Protein AF-A0AAX2M8F7-F1 (afdb_monomer_lite)

Secondary structure (DSSP, 8-state):
-PPP------------S---SSS-EEEEEEE----TT-----SS-SEEEEEEEPPPPTTTSPPEEPPPPGGG-EE-SSSEEEEEEEEET--TT-EEEEEETT--EEEEEEEEEEEPTTT--EEEEEEEEEEEPP-STT--EEEEEEETTEEEEEEEEE--TT--SGGGTTTS-EEEEE---SSEEEEEEE-SS-EE--GGGS-BHHHHHTSHHHHHHS-SSEEEE-TT-EEES-GGGTT---TTTSPPB-----SS---BSBPTTPEEPSEEEEEEEEEEPPP-

Radius of gyration: 26.13 Å; chains: 1; bounding box: 53×46×82 Å

Sequence (284 aa):
MSKGTSIIVRVPVRLTGNLATTSDSEFSYGIREIHPIDRQCGNSPDYLAKVKYKTLSDQDATPIIVPLDWAEQAVESDSRFIASVKILGALKDDVVKWKGRDGTDVQMTAGSAIQDPVDNSNIGYVYTAAIPMPTHLDYRASVELLRNNQMKVQKQVVSDMNDTKPEALGNKPMLVVHDCSERRCTLTWRATVPYRVTPDLGVGLAALRENPKFAAVLPKNIFSLDYRSAWQNHQDFAGLSDKKLLPAINRVLYQGSNDSFMTRNTAMPHTGDFSLMFEPSARQ

Structure (mmCIF, N/CA/C/O backbone):
data_AF-A0AAX2M8F7-F1
#
_entry.id   AF-A0AAX2M8F7-F1
#
loop_
_atom_site.group_PDB
_atom_site.id
_atom_site.type_symbol
_atom_site.label_atom_id
_atom_site.label_alt_id
_atom_site.label_comp_id
_atom_site.label_asym_id
_atom_site.label_entity_id
_atom_site.label_seq_id
_atom_site.pdbx_PDB_ins_code
_atom_site.Cartn_x
_atom_site.Cartn_y
_atom_site.Cartn_z
_atom_site.occupancy
_atom_site.B_iso_or_equiv
_atom_site.auth_seq_id
_atom_site.auth_comp_id
_atom_site.auth_asym_id
_atom_site.auth_atom_id
_atom_site.pdbx_PDB_model_num
ATOM 1 N N . MET A 1 1 ? 18.139 28.180 47.042 1.00 39.19 1 MET A N 1
ATOM 2 C CA . MET A 1 1 ? 17.725 26.780 46.811 1.00 39.19 1 MET A CA 1
ATOM 3 C C . MET A 1 1 ? 17.228 26.676 45.379 1.00 39.19 1 MET A C 1
ATOM 5 O O . MET A 1 1 ? 16.296 27.384 45.017 1.00 39.19 1 MET A O 1
ATOM 9 N N . SER A 1 2 ? 17.950 25.936 44.540 1.00 37.00 2 SER A N 1
ATOM 10 C CA . SER A 1 2 ? 17.699 25.791 43.103 1.00 37.00 2 SER A CA 1
ATOM 11 C C . SER A 1 2 ? 16.407 25.012 42.844 1.00 37.00 2 SER A C 1
ATOM 13 O O . SER A 1 2 ? 16.112 24.037 43.531 1.00 37.00 2 SER A O 1
ATOM 15 N N . LYS A 1 3 ? 15.630 25.466 41.853 1.00 43.91 3 LYS A N 1
ATOM 16 C CA . LYS A 1 3 ? 14.425 24.789 41.357 1.00 43.91 3 LYS A CA 1
ATOM 17 C C . LYS A 1 3 ? 14.787 23.356 40.958 1.00 43.91 3 LYS A C 1
ATOM 19 O O . LYS A 1 3 ? 15.680 23.168 40.136 1.00 43.91 3 LYS A O 1
ATOM 24 N N . GLY A 1 4 ? 14.115 22.381 41.570 1.00 42.84 4 GLY A N 1
ATOM 25 C CA . GLY A 1 4 ? 14.338 20.960 41.325 1.00 42.84 4 GLY A CA 1
ATOM 26 C C . GLY A 1 4 ? 14.192 20.623 39.844 1.00 42.84 4 GLY A C 1
ATOM 27 O O . GLY A 1 4 ? 13.189 20.961 39.213 1.00 42.84 4 GLY A O 1
ATOM 28 N N . THR A 1 5 ? 15.217 19.985 39.293 1.00 41.41 5 THR A N 1
ATOM 29 C CA . THR A 1 5 ? 15.246 19.490 37.920 1.00 41.41 5 THR A CA 1
ATOM 30 C C . THR A 1 5 ? 14.129 18.463 37.750 1.00 41.41 5 THR A C 1
ATOM 32 O O . THR A 1 5 ? 14.143 17.410 38.382 1.00 41.41 5 THR A O 1
ATOM 35 N N . SER A 1 6 ? 13.127 18.776 36.933 1.00 39.34 6 SER A N 1
ATOM 36 C CA . SER A 1 6 ? 12.022 17.863 36.640 1.00 39.34 6 SER A CA 1
ATOM 37 C C . SER A 1 6 ? 12.519 16.790 35.670 1.00 39.34 6 SER A C 1
ATOM 39 O O . SER A 1 6 ? 12.859 17.105 34.531 1.00 39.34 6 SER A O 1
ATOM 41 N N . ILE A 1 7 ? 12.575 15.531 36.101 1.00 39.91 7 ILE A N 1
ATOM 42 C CA . ILE A 1 7 ? 12.868 14.399 35.214 1.00 39.91 7 ILE A CA 1
ATOM 43 C C . ILE A 1 7 ? 11.531 13.838 34.729 1.00 39.91 7 ILE A C 1
ATOM 45 O O . ILE A 1 7 ? 10.720 13.370 35.524 1.00 39.91 7 ILE A O 1
ATOM 49 N N . ILE A 1 8 ? 11.287 13.902 33.420 1.00 36.22 8 ILE A N 1
ATOM 50 C CA . ILE A 1 8 ? 10.097 13.316 32.795 1.00 36.22 8 ILE A CA 1
ATOM 51 C C . ILE A 1 8 ? 10.440 11.882 32.387 1.00 36.22 8 ILE A C 1
ATOM 53 O O . ILE A 1 8 ? 11.153 11.668 31.409 1.00 36.22 8 ILE A O 1
ATOM 57 N N . VAL A 1 9 ? 9.918 10.901 33.124 1.00 34.81 9 VAL A N 1
ATOM 58 C CA . VAL A 1 9 ? 10.014 9.476 32.772 1.00 34.81 9 VAL A CA 1
ATOM 59 C C . VAL A 1 9 ? 8.723 9.062 32.069 1.00 34.81 9 VAL A C 1
ATOM 61 O O . VAL A 1 9 ? 7.635 9.204 32.622 1.00 34.81 9 VAL A O 1
ATOM 64 N N . ARG A 1 10 ? 8.829 8.556 30.836 1.00 33.94 10 ARG A N 1
ATOM 65 C CA . ARG A 1 10 ? 7.697 7.983 30.092 1.00 33.94 10 ARG A CA 1
ATOM 66 C C . ARG A 1 10 ? 7.723 6.467 30.264 1.00 33.94 10 ARG A C 1
ATOM 68 O O . ARG A 1 10 ? 8.594 5.813 29.699 1.00 33.94 10 ARG A O 1
ATOM 75 N N . VAL A 1 11 ? 6.790 5.924 31.042 1.00 35.31 11 VAL A N 1
ATOM 76 C CA . VAL A 1 11 ? 6.643 4.474 31.232 1.00 35.31 11 VAL A CA 1
ATOM 77 C C . VAL A 1 11 ? 5.476 3.980 30.372 1.00 35.31 11 VAL A C 1
ATOM 79 O O . VAL A 1 11 ? 4.365 4.487 30.534 1.00 35.31 11 VAL A O 1
ATOM 82 N N . PRO A 1 12 ? 5.682 3.017 29.457 1.00 33.97 12 PRO A N 1
ATOM 83 C CA . PRO A 1 12 ? 4.576 2.355 28.780 1.00 33.97 12 PRO A CA 1
ATOM 84 C C . PRO A 1 12 ? 3.837 1.468 29.789 1.00 33.97 12 PRO A C 1
ATOM 86 O O . PRO A 1 12 ? 4.414 0.534 30.343 1.00 33.97 12 PRO A O 1
ATOM 89 N N . VAL A 1 13 ? 2.564 1.768 30.046 1.00 38.16 13 VAL A N 1
ATOM 90 C CA . VAL A 1 13 ? 1.712 0.974 30.940 1.00 38.16 13 VAL A CA 1
ATOM 91 C C . VAL A 1 13 ? 0.719 0.190 30.092 1.00 38.16 13 VAL A C 1
ATOM 93 O O . VAL A 1 13 ? -0.024 0.771 29.304 1.00 38.16 13 VAL A O 1
ATOM 96 N N . ARG A 1 14 ? 0.704 -1.135 30.260 1.00 40.47 14 ARG A N 1
ATOM 97 C CA . ARG A 1 14 ? -0.327 -2.012 29.700 1.00 40.47 14 ARG A CA 1
ATOM 98 C C . ARG A 1 14 ? -1.429 -2.176 30.742 1.00 40.47 14 ARG A C 1
ATOM 100 O O . ARG A 1 14 ? -1.175 -2.717 31.816 1.00 40.47 14 ARG A O 1
ATOM 107 N N . LEU A 1 15 ? -2.634 -1.709 30.437 1.00 48.03 15 LEU A N 1
ATOM 108 C CA . LEU A 1 15 ? -3.808 -1.968 31.268 1.00 48.03 15 LEU A CA 1
ATOM 109 C C . LEU A 1 15 ? -4.253 -3.412 30.993 1.00 48.03 15 LEU A C 1
ATOM 111 O O . LEU A 1 15 ? -4.457 -3.780 29.842 1.00 48.03 15 LEU A O 1
ATOM 115 N N . THR A 1 16 ? -4.312 -4.249 32.028 1.00 38.41 16 THR A N 1
ATOM 116 C CA . THR A 1 16 ? -4.798 -5.637 31.937 1.00 38.41 16 THR A CA 1
ATOM 117 C C . THR A 1 16 ? -5.990 -5.794 32.877 1.00 38.41 16 THR A C 1
ATOM 119 O O . THR A 1 16 ? -5.930 -5.339 34.019 1.00 38.41 16 THR A O 1
ATOM 122 N N . GLY A 1 17 ? -7.077 -6.392 32.384 1.00 44.47 17 GLY A N 1
ATOM 123 C CA . GLY A 1 17 ? -8.338 -6.581 33.109 1.00 44.47 17 GLY A CA 1
ATOM 124 C C . GLY A 1 17 ? -9.544 -6.031 32.345 1.00 44.47 17 GLY A C 1
ATOM 125 O O . GLY A 1 17 ? -9.376 -5.258 31.405 1.00 44.47 17 GLY A O 1
ATOM 126 N N . ASN A 1 18 ? -10.755 -6.413 32.772 1.00 41.25 18 ASN A N 1
ATOM 127 C CA . ASN A 1 18 ? -12.002 -5.822 32.285 1.00 41.25 18 ASN A CA 1
ATOM 128 C C . ASN A 1 18 ? -11.953 -4.314 32.555 1.00 41.25 18 ASN A C 1
ATOM 130 O O . ASN A 1 18 ? -12.228 -3.873 33.673 1.00 41.25 18 ASN A O 1
ATOM 134 N N . LEU A 1 19 ? -11.576 -3.530 31.544 1.00 47.59 19 LEU A N 1
ATOM 135 C CA . LEU A 1 19 ? -11.740 -2.085 31.531 1.00 47.59 19 LEU A CA 1
ATOM 136 C C . LEU A 1 19 ? -13.241 -1.836 31.535 1.00 47.59 19 LEU A C 1
ATOM 138 O O . LEU A 1 19 ? -13.877 -1.747 30.489 1.00 47.59 19 LEU A O 1
ATOM 142 N N . ALA A 1 20 ? -13.823 -1.818 32.732 1.00 41.72 20 ALA A N 1
ATOM 143 C CA . ALA A 1 20 ? -15.210 -1.463 32.898 1.00 41.72 20 ALA A CA 1
ATOM 144 C C . ALA A 1 20 ? -15.390 -0.096 32.232 1.00 41.72 20 ALA A C 1
ATOM 146 O O . ALA A 1 20 ? -14.718 0.881 32.566 1.00 41.72 20 ALA A O 1
ATOM 147 N N . THR A 1 21 ? -16.301 -0.038 31.268 1.00 42.19 21 THR A N 1
ATOM 148 C CA . THR A 1 21 ? -16.723 1.158 30.525 1.00 42.19 21 THR A CA 1
ATOM 149 C C . THR A 1 21 ? -17.419 2.195 31.419 1.00 42.19 21 THR A C 1
ATOM 151 O O . THR A 1 21 ? -18.059 3.131 30.947 1.00 42.19 21 THR A O 1
ATOM 154 N N . THR A 1 22 ? -17.288 2.047 32.735 1.00 40.97 22 THR A N 1
ATOM 155 C CA . THR A 1 22 ? -17.812 2.926 33.763 1.00 40.97 22 THR A CA 1
ATOM 156 C C . THR A 1 22 ? -16.691 3.833 34.258 1.00 40.97 22 THR A C 1
ATOM 158 O O . THR A 1 22 ? -15.658 3.370 34.737 1.00 40.97 22 THR A O 1
ATOM 161 N N . SER A 1 23 ? -16.921 5.134 34.115 1.00 45.12 23 SER A N 1
ATOM 162 C CA . SER A 1 23 ? -16.092 6.254 34.566 1.00 45.12 23 SER A CA 1
ATOM 163 C C . SER A 1 23 ? -15.306 6.019 35.868 1.00 45.12 23 SER A C 1
ATOM 165 O O . SER A 1 23 ? -15.858 5.501 36.834 1.00 45.12 23 SER A O 1
ATOM 167 N N . ASP A 1 24 ? -14.068 6.534 35.896 1.00 52.19 24 ASP A N 1
ATOM 168 C CA . ASP A 1 24 ? -13.118 6.572 37.024 1.00 52.19 24 ASP A CA 1
ATOM 169 C C . ASP A 1 24 ? -12.431 5.237 37.365 1.00 52.19 24 ASP A C 1
ATOM 171 O O . ASP A 1 24 ? -12.483 4.741 38.491 1.00 52.19 24 ASP A O 1
ATOM 175 N N . SER A 1 25 ? -11.705 4.686 36.391 1.00 58.78 25 SER A N 1
ATOM 176 C CA . SER A 1 25 ? -10.805 3.554 36.626 1.00 58.78 25 SER A CA 1
ATOM 177 C C . SER A 1 25 ? -9.485 4.014 37.260 1.00 58.78 25 SER A C 1
ATOM 179 O O . SER A 1 25 ? -9.008 5.124 37.015 1.00 58.78 25 SER A O 1
ATOM 181 N N . GLU A 1 26 ? -8.875 3.166 38.088 1.00 56.75 26 GLU A N 1
ATOM 182 C CA . GLU A 1 26 ? -7.631 3.464 38.809 1.00 56.75 26 GLU A CA 1
ATOM 183 C C . GLU A 1 26 ? -6.580 2.397 38.476 1.00 56.75 26 GLU A C 1
ATOM 185 O O . GLU A 1 26 ? -6.848 1.205 38.614 1.00 56.75 26 GLU A O 1
ATOM 190 N N . PHE A 1 27 ? -5.384 2.800 38.031 1.00 62.72 27 PHE A N 1
ATOM 191 C CA . PHE A 1 27 ? -4.231 1.894 37.975 1.00 62.72 27 PHE A CA 1
ATOM 192 C C . PHE A 1 27 ? -3.178 2.345 38.982 1.00 62.72 27 PHE A C 1
ATOM 194 O O . PHE A 1 27 ? -2.973 3.542 39.195 1.00 62.72 27 PHE A O 1
ATOM 201 N N . SER A 1 28 ? -2.526 1.377 39.624 1.00 54.28 28 SER A N 1
ATOM 202 C CA . SER A 1 28 ? -1.444 1.636 40.573 1.00 54.28 28 SER A CA 1
ATOM 203 C C . SER A 1 28 ? -0.111 1.243 39.949 1.00 54.28 28 SER A C 1
ATOM 205 O O . SER A 1 28 ? 0.007 0.143 39.410 1.00 54.28 28 SER A O 1
ATOM 207 N N . TYR A 1 29 ? 0.894 2.111 40.035 1.00 59.84 29 TYR A N 1
ATOM 208 C CA . TYR A 1 29 ? 2.275 1.766 39.703 1.00 59.84 29 TYR A CA 1
ATOM 209 C C . TYR A 1 29 ? 3.187 1.991 40.908 1.00 59.84 29 TYR A C 1
ATOM 211 O O . TYR A 1 29 ? 3.004 2.924 41.691 1.00 59.84 29 TYR A O 1
ATOM 219 N N . GLY A 1 30 ? 4.153 1.090 41.071 1.00 52.25 30 GLY A N 1
ATOM 220 C CA . GLY A 1 30 ? 5.144 1.160 42.135 1.00 52.25 30 GLY A CA 1
ATOM 221 C C . GLY A 1 30 ? 6.337 2.021 41.727 1.00 52.25 30 GLY A C 1
ATOM 222 O O . GLY A 1 30 ? 6.926 1.777 40.676 1.00 52.25 30 GLY A O 1
ATOM 223 N N . ILE A 1 31 ? 6.714 2.993 42.553 1.00 60.91 31 ILE A N 1
ATOM 224 C CA . ILE A 1 31 ? 7.979 3.728 42.440 1.00 60.91 31 ILE A CA 1
ATOM 225 C C . ILE A 1 31 ? 8.935 3.143 43.477 1.00 60.91 31 ILE A C 1
ATOM 227 O O . ILE A 1 31 ? 8.561 2.963 44.636 1.00 60.91 31 ILE A O 1
ATOM 231 N N . ARG A 1 32 ? 10.157 2.835 43.038 1.00 62.25 32 ARG A N 1
ATOM 232 C CA . ARG A 1 32 ? 11.263 2.462 43.919 1.00 62.25 32 ARG A CA 1
ATOM 233 C C . ARG A 1 32 ? 12.295 3.571 43.935 1.00 62.25 32 ARG A C 1
ATOM 235 O O . ARG A 1 32 ? 12.738 4.000 42.866 1.00 62.25 32 ARG A O 1
ATOM 242 N N . GLU A 1 33 ? 12.698 3.994 45.120 1.00 57.47 33 GLU A N 1
ATOM 243 C CA . GLU A 1 33 ? 13.887 4.817 45.279 1.00 57.47 33 GLU A CA 1
ATOM 244 C C . GLU A 1 33 ? 15.105 3.899 45.230 1.00 57.47 33 GLU A C 1
ATOM 246 O O . GLU A 1 33 ? 15.446 3.212 46.185 1.00 57.47 33 GLU A O 1
ATOM 251 N N . ILE A 1 34 ? 15.757 3.838 44.068 1.00 56.19 34 ILE A N 1
ATOM 252 C CA . ILE A 1 34 ? 17.005 3.088 43.931 1.00 56.19 34 ILE A CA 1
ATOM 253 C C . ILE A 1 34 ? 18.146 4.020 44.331 1.00 56.19 34 ILE A C 1
ATOM 255 O O . ILE A 1 34 ? 18.577 4.860 43.535 1.00 56.19 34 ILE A O 1
ATOM 259 N N . HIS A 1 35 ? 18.657 3.871 45.553 1.00 52.31 35 HIS A N 1
ATOM 260 C CA . HIS A 1 35 ? 19.915 4.503 45.931 1.00 52.31 35 HIS A CA 1
ATOM 261 C C . HIS A 1 35 ? 21.092 3.717 45.316 1.00 52.31 35 HIS A C 1
ATOM 263 O O . HIS A 1 35 ? 21.079 2.486 45.343 1.00 52.31 35 HIS A O 1
ATOM 269 N N . PRO A 1 36 ? 22.158 4.371 44.802 1.00 46.81 36 PRO A N 1
ATOM 270 C CA . PRO A 1 36 ? 23.269 3.689 44.114 1.00 46.81 36 PRO A CA 1
ATOM 271 C C . PRO A 1 36 ? 24.046 2.655 44.950 1.00 46.81 36 PRO A C 1
ATOM 273 O O . PRO A 1 36 ? 24.947 2.000 44.430 1.00 46.81 36 PRO A O 1
ATOM 276 N N . ILE A 1 37 ? 23.751 2.544 46.248 1.00 48.12 37 ILE A N 1
ATOM 277 C CA . ILE A 1 37 ? 24.477 1.725 47.225 1.00 48.12 37 ILE A CA 1
ATOM 278 C C . ILE A 1 37 ? 23.606 0.553 47.731 1.00 48.12 37 ILE A C 1
ATOM 280 O O . ILE A 1 37 ? 24.128 -0.370 48.358 1.00 48.12 37 ILE A O 1
ATOM 284 N N . ASP A 1 38 ? 22.308 0.514 47.406 1.00 53.59 38 ASP A N 1
ATOM 285 C CA . ASP A 1 38 ? 21.416 -0.549 47.875 1.00 53.59 38 ASP A CA 1
ATOM 286 C C . ASP A 1 38 ? 21.637 -1.862 47.113 1.00 53.59 38 ASP A C 1
ATOM 288 O O . ASP A 1 38 ? 21.220 -2.053 45.972 1.00 53.59 38 ASP A O 1
ATOM 292 N N . ARG A 1 39 ? 22.309 -2.807 47.783 1.00 50.50 39 ARG A N 1
ATOM 293 C CA . ARG A 1 39 ? 22.577 -4.170 47.285 1.00 50.50 39 ARG A CA 1
ATOM 294 C C . ARG A 1 39 ? 21.415 -5.145 47.480 1.00 50.50 39 ARG A C 1
ATOM 296 O O . ARG A 1 39 ? 21.493 -6.271 46.996 1.00 50.50 39 ARG A O 1
ATOM 303 N N . GLN A 1 40 ? 20.357 -4.747 48.183 1.00 53.50 40 GLN A N 1
ATOM 304 C CA . GLN A 1 40 ? 19.174 -5.576 48.391 1.00 53.50 40 GLN A CA 1
ATOM 305 C C . GLN A 1 40 ? 17.952 -4.893 47.792 1.00 53.50 40 GLN A C 1
ATOM 307 O O . GLN A 1 40 ? 17.315 -4.043 48.403 1.00 53.50 40 GLN A O 1
ATOM 312 N N . CYS A 1 41 ? 17.609 -5.302 46.574 1.00 52.50 41 CYS A N 1
ATOM 313 C CA . CYS A 1 41 ? 16.321 -4.971 45.989 1.00 52.50 41 CYS A CA 1
ATOM 314 C C . CYS A 1 41 ? 15.239 -5.788 46.711 1.00 52.50 41 CYS A C 1
ATOM 316 O O . CYS A 1 41 ? 15.086 -6.979 46.446 1.00 52.50 41 CYS A O 1
ATOM 318 N N . GLY A 1 42 ? 14.483 -5.163 47.618 1.00 56.41 42 GLY A N 1
ATOM 319 C CA . GLY A 1 42 ? 13.233 -5.740 48.122 1.00 56.41 42 GLY A CA 1
ATOM 320 C C . GLY A 1 42 ? 12.237 -5.974 46.978 1.00 56.41 42 GLY A C 1
ATOM 321 O O . GLY A 1 42 ? 12.355 -5.365 45.918 1.00 56.41 42 GLY A O 1
ATOM 322 N N . ASN A 1 43 ? 11.255 -6.863 47.149 1.00 57.75 43 ASN A N 1
ATOM 323 C CA . ASN A 1 43 ? 10.266 -7.151 46.097 1.00 57.75 43 ASN A CA 1
ATOM 324 C C . ASN A 1 43 ? 9.094 -6.150 46.049 1.00 57.75 43 ASN A C 1
ATOM 326 O O . ASN A 1 43 ? 8.373 -6.110 45.052 1.00 57.75 43 ASN A O 1
ATOM 330 N N . SER A 1 44 ? 8.947 -5.290 47.056 1.00 57.44 44 SER A N 1
ATOM 331 C CA . SER A 1 44 ? 7.832 -4.341 47.169 1.00 57.44 44 SER A CA 1
ATOM 332 C C . SER A 1 44 ? 8.261 -2.909 46.815 1.00 57.44 44 SER A C 1
ATOM 334 O O . SER A 1 44 ? 9.409 -2.555 47.070 1.00 57.44 44 SER A O 1
ATOM 336 N N . PRO A 1 45 ? 7.392 -2.096 46.189 1.00 62.19 45 PRO A N 1
ATOM 337 C CA . PRO A 1 45 ? 7.682 -0.691 45.897 1.00 62.19 45 PRO A CA 1
ATOM 338 C C . PRO A 1 45 ? 7.620 0.189 47.155 1.00 62.19 45 PRO A C 1
ATOM 340 O O . PRO A 1 45 ? 6.809 -0.077 48.041 1.00 62.19 45 PRO A O 1
ATOM 343 N N . ASP A 1 46 ? 8.423 1.256 47.189 1.00 65.06 46 ASP A N 1
ATOM 344 C CA . ASP A 1 46 ? 8.449 2.233 48.293 1.00 65.06 46 ASP A CA 1
ATOM 345 C C . ASP A 1 46 ? 7.217 3.145 48.263 1.00 65.06 46 ASP A C 1
ATOM 347 O O . ASP A 1 46 ? 6.670 3.520 49.300 1.00 65.06 46 ASP A O 1
ATOM 351 N N . TYR A 1 47 ? 6.731 3.449 47.056 1.00 63.16 47 TYR A N 1
ATOM 352 C CA . TYR A 1 47 ? 5.533 4.253 46.848 1.00 63.16 47 TYR A CA 1
ATOM 353 C C . TYR A 1 47 ? 4.596 3.583 45.854 1.00 63.16 47 TYR A C 1
ATOM 355 O O . TYR A 1 47 ? 5.012 3.138 44.786 1.00 63.16 47 TYR A O 1
ATOM 363 N N . LEU A 1 48 ? 3.305 3.572 46.174 1.00 65.56 48 LEU A N 1
ATOM 364 C CA . LEU A 1 48 ? 2.246 3.228 45.232 1.00 65.56 48 LEU A CA 1
ATOM 365 C C . LEU A 1 48 ? 1.586 4.517 44.754 1.00 65.56 48 LEU A C 1
ATOM 367 O O . LEU A 1 48 ? 0.862 5.174 45.502 1.00 65.56 48 LEU A O 1
ATOM 371 N N . ALA A 1 49 ? 1.837 4.877 43.501 1.00 63.28 49 ALA A N 1
ATOM 372 C CA . ALA A 1 49 ? 1.155 5.979 42.848 1.00 63.28 49 ALA A CA 1
ATOM 373 C C . ALA A 1 49 ? -0.118 5.454 42.181 1.00 63.28 49 ALA A C 1
ATOM 375 O O . ALA A 1 49 ? -0.075 4.514 41.385 1.00 63.28 49 ALA A O 1
ATOM 376 N N . LYS A 1 50 ? -1.251 6.073 42.514 1.00 62.59 50 LYS A N 1
ATOM 377 C CA . LYS A 1 50 ? -2.565 5.778 41.943 1.00 62.59 50 LYS A CA 1
ATOM 378 C C . LYS A 1 50 ? -2.920 6.826 40.901 1.00 62.59 50 LYS A C 1
ATOM 380 O O . LYS A 1 50 ? -2.940 8.019 41.201 1.00 62.59 50 LYS A O 1
ATOM 385 N N . VAL A 1 51 ? -3.219 6.383 39.688 1.00 62.59 51 VAL A N 1
ATOM 386 C CA . VAL A 1 51 ? -3.629 7.257 38.588 1.00 62.59 51 VAL A CA 1
ATOM 387 C C . VAL A 1 51 ? -5.070 6.948 38.241 1.00 62.59 51 VAL A C 1
ATOM 389 O O . VAL A 1 51 ? -5.394 5.835 37.824 1.00 62.59 51 VAL A O 1
ATOM 392 N N . LYS A 1 52 ? -5.927 7.959 38.397 1.00 62.97 52 LYS A N 1
ATOM 393 C CA . LYS A 1 52 ? -7.297 7.917 37.892 1.00 62.97 52 LYS A CA 1
ATOM 394 C C . LYS A 1 52 ? -7.291 8.212 36.401 1.00 62.97 52 LYS A C 1
ATOM 396 O O . LYS A 1 52 ? -6.684 9.191 35.965 1.00 62.97 52 LYS A O 1
ATOM 401 N N . TYR A 1 53 ? -7.998 7.399 35.636 1.00 59.25 53 TYR A N 1
ATOM 402 C CA . TYR A 1 53 ? -8.220 7.614 34.217 1.00 59.25 53 TYR A CA 1
ATOM 403 C C . TYR A 1 53 ? -9.695 7.415 33.882 1.00 59.25 53 TYR A C 1
ATOM 405 O O . TYR A 1 53 ? -10.415 6.641 34.516 1.00 59.25 53 TYR A O 1
ATOM 413 N N . LYS A 1 54 ? -10.154 8.151 32.872 1.00 59.50 54 LYS A N 1
ATOM 414 C CA . LYS A 1 54 ? -11.485 7.974 32.301 1.00 59.50 54 LYS A CA 1
ATOM 415 C C . LYS A 1 54 ? -11.347 7.171 31.021 1.00 59.50 54 LYS A C 1
ATOM 417 O O . LYS A 1 54 ? -10.645 7.591 30.104 1.00 59.50 54 LYS A O 1
ATOM 422 N N . THR A 1 55 ? -12.000 6.021 30.984 1.00 61.00 55 THR A N 1
ATOM 423 C CA . THR A 1 55 ? -12.268 5.292 29.749 1.00 61.00 55 THR A CA 1
ATOM 424 C C . THR A 1 55 ? -13.391 6.014 29.013 1.00 61.00 55 THR A C 1
ATOM 426 O O . THR A 1 55 ? -14.380 6.432 29.616 1.00 61.00 55 THR A O 1
ATOM 429 N N . LEU A 1 56 ? -13.201 6.249 27.716 1.00 65.75 56 LEU A N 1
ATOM 430 C CA . LEU A 1 56 ? -14.279 6.728 26.857 1.00 65.75 56 LEU A CA 1
ATOM 431 C C . LEU A 1 56 ? -15.226 5.562 26.572 1.00 65.75 56 LEU A C 1
ATOM 433 O O . LEU A 1 56 ? -14.799 4.407 26.580 1.00 65.75 56 LEU A O 1
ATOM 437 N N . SER A 1 57 ? -16.496 5.866 26.307 1.00 76.44 57 SER A N 1
ATOM 438 C CA . SER A 1 57 ? -17.387 4.863 25.731 1.00 76.44 57 SER A CA 1
ATOM 439 C C . SER A 1 57 ? -16.855 4.435 24.361 1.00 76.44 57 SER A C 1
ATOM 441 O O . SER A 1 57 ? -16.182 5.214 23.678 1.00 76.44 57 SER A O 1
ATOM 443 N N . ASP A 1 58 ? -17.210 3.233 23.918 1.00 75.06 58 ASP A N 1
ATOM 444 C CA . ASP A 1 58 ? -16.823 2.738 22.595 1.00 75.06 58 ASP A CA 1
ATOM 445 C C . ASP A 1 58 ? -17.252 3.686 21.463 1.00 75.06 58 ASP A C 1
ATOM 447 O O . ASP A 1 58 ? -16.550 3.823 20.464 1.00 75.06 58 ASP A O 1
ATOM 451 N N . GLN A 1 59 ? -18.380 4.387 21.636 1.00 82.12 59 GLN A N 1
ATOM 452 C CA . GLN A 1 59 ? -18.930 5.359 20.683 1.00 82.12 59 GLN A CA 1
ATOM 453 C C . GLN A 1 59 ? -18.109 6.659 20.614 1.00 82.12 59 GLN A C 1
ATOM 455 O O . GLN A 1 59 ? -17.994 7.270 19.539 1.00 82.12 59 GLN A O 1
ATOM 460 N N . ASP A 1 60 ? -17.509 7.057 21.735 1.00 79.06 60 ASP A N 1
ATOM 461 C CA . ASP A 1 60 ? -16.737 8.294 21.880 1.00 79.06 60 ASP A CA 1
ATOM 462 C C . ASP A 1 60 ? -15.242 8.099 21.618 1.00 79.06 60 ASP A C 1
ATOM 464 O O . ASP A 1 60 ? -14.551 9.062 21.282 1.00 79.06 60 ASP A O 1
ATOM 468 N N . ALA A 1 61 ? -14.739 6.869 21.742 1.00 80.88 61 ALA A N 1
ATOM 469 C CA . ALA A 1 61 ? -13.353 6.539 21.452 1.00 80.88 61 ALA A CA 1
ATOM 470 C C . ALA A 1 61 ? -13.004 6.846 19.985 1.00 80.88 61 ALA A C 1
ATOM 472 O O . ALA A 1 61 ? -13.701 6.420 19.062 1.00 80.88 61 ALA A O 1
ATOM 473 N N . THR A 1 62 ? -11.904 7.575 19.766 1.00 87.62 62 THR A N 1
ATOM 474 C CA . THR A 1 62 ? -11.375 7.849 18.424 1.00 87.62 62 THR A CA 1
ATOM 475 C C . THR A 1 62 ? -10.700 6.591 17.873 1.00 87.62 62 THR A C 1
ATOM 477 O O . THR A 1 62 ? -9.695 6.159 18.446 1.00 87.62 62 THR A O 1
ATOM 480 N N . PRO A 1 63 ? -11.190 6.009 16.763 1.00 92.19 63 PRO A N 1
ATOM 481 C CA . PRO A 1 63 ? -10.577 4.820 16.185 1.00 92.19 63 PRO A CA 1
ATOM 482 C C . PRO A 1 63 ? -9.176 5.105 15.640 1.00 92.19 63 PRO A C 1
ATOM 484 O O . PRO A 1 63 ? -8.865 6.218 15.207 1.00 92.19 63 PRO A O 1
ATOM 487 N N . ILE A 1 64 ? -8.332 4.078 15.615 1.00 93.50 64 ILE A N 1
ATOM 488 C CA . ILE A 1 64 ? -6.956 4.167 15.124 1.00 93.50 64 ILE A CA 1
ATOM 489 C C . ILE A 1 64 ? -6.846 3.374 13.827 1.00 93.50 64 ILE A C 1
ATOM 491 O O . ILE A 1 64 ? -6.900 2.145 13.828 1.00 93.50 64 ILE A O 1
ATOM 495 N N . ILE A 1 65 ? -6.632 4.085 12.719 1.00 94.06 65 ILE A N 1
ATOM 496 C CA . ILE A 1 65 ? -6.284 3.474 11.434 1.00 94.06 65 ILE A CA 1
ATOM 497 C C . ILE A 1 65 ? -4.806 3.068 11.493 1.00 94.06 65 ILE A C 1
ATOM 499 O O . ILE A 1 65 ? -3.906 3.922 11.526 1.00 94.06 65 ILE A O 1
ATOM 503 N N . VAL A 1 66 ? -4.550 1.764 11.537 1.00 92.06 66 VAL A N 1
ATOM 504 C CA . VAL A 1 66 ? -3.194 1.203 11.539 1.00 92.06 66 VAL A CA 1
ATOM 505 C C . VAL A 1 66 ? -2.544 1.492 10.177 1.00 92.06 66 VAL A C 1
ATOM 507 O O . VAL A 1 66 ? -3.244 1.467 9.163 1.00 92.06 66 VAL A O 1
ATOM 510 N N . PRO A 1 67 ? -1.241 1.840 10.118 1.00 89.19 67 PRO A N 1
ATOM 511 C CA . PRO A 1 67 ? -0.532 1.937 8.844 1.00 89.19 67 PRO A CA 1
ATOM 512 C C . PRO A 1 67 ? -0.716 0.664 8.015 1.00 89.19 67 PRO A C 1
ATOM 514 O O . PRO A 1 67 ? -0.748 -0.431 8.574 1.00 89.19 67 PRO A O 1
ATOM 517 N N . LEU A 1 68 ? -0.842 0.820 6.698 1.00 90.25 68 LEU A N 1
ATOM 518 C CA . LEU A 1 68 ? -0.934 -0.326 5.804 1.00 90.25 68 LEU A CA 1
ATOM 519 C C . LEU A 1 68 ? 0.343 -1.156 5.902 1.00 90.25 68 LEU A C 1
ATOM 521 O O . LEU A 1 68 ? 1.450 -0.623 5.804 1.00 90.25 68 LEU A O 1
ATOM 525 N N . ASP A 1 69 ? 0.165 -2.460 6.051 1.00 86.94 69 ASP A N 1
ATOM 526 C CA . ASP A 1 69 ? 1.229 -3.420 5.818 1.00 86.94 69 ASP A CA 1
ATOM 527 C C . ASP A 1 69 ? 1.155 -3.859 4.354 1.00 86.94 69 ASP A C 1
ATOM 529 O O . ASP A 1 69 ? 0.117 -4.355 3.904 1.00 86.94 69 ASP A O 1
ATOM 533 N N . TRP A 1 70 ? 2.241 -3.649 3.611 1.00 82.25 70 TRP A N 1
ATOM 534 C CA . TRP A 1 70 ? 2.340 -4.042 2.205 1.00 82.25 70 TRP A CA 1
ATOM 535 C C . TRP A 1 70 ? 2.156 -5.555 2.037 1.00 82.25 70 TRP A C 1
ATOM 537 O O . TRP A 1 70 ? 1.582 -5.984 1.042 1.00 82.25 70 TRP A O 1
ATOM 547 N N . ALA A 1 71 ? 2.561 -6.356 3.030 1.00 82.62 71 ALA A N 1
ATOM 548 C CA . ALA A 1 71 ? 2.423 -7.811 2.996 1.00 82.62 71 ALA A CA 1
ATOM 549 C C . ALA A 1 71 ? 0.964 -8.277 3.145 1.00 82.62 71 ALA A C 1
ATOM 551 O O . ALA A 1 71 ? 0.639 -9.419 2.827 1.00 82.62 71 ALA A O 1
ATOM 552 N N . GLU A 1 72 ? 0.079 -7.403 3.630 1.00 86.94 72 GLU A N 1
ATOM 553 C CA . GLU A 1 72 ? -1.349 -7.690 3.791 1.00 86.94 72 GLU A CA 1
ATOM 554 C C . GLU A 1 72 ? -2.194 -7.212 2.606 1.00 86.94 72 GLU A C 1
ATOM 556 O O . GLU A 1 72 ? -3.385 -7.523 2.538 1.00 86.94 72 GLU A O 1
ATOM 561 N N . GLN A 1 73 ? -1.604 -6.462 1.671 1.00 89.19 73 GLN A N 1
ATOM 562 C CA . GLN A 1 73 ? -2.286 -6.056 0.447 1.00 89.19 73 GLN A CA 1
ATOM 563 C C . GLN A 1 73 ? -2.156 -7.182 -0.580 1.00 89.19 73 GLN A C 1
ATOM 565 O O . GLN A 1 73 ? -1.064 -7.689 -0.831 1.00 89.19 73 GLN A O 1
ATOM 570 N N . ALA A 1 74 ? -3.267 -7.588 -1.191 1.00 86.12 74 ALA A N 1
ATOM 571 C CA . ALA A 1 74 ? -3.277 -8.739 -2.094 1.00 86.12 74 ALA A CA 1
ATOM 572 C C . ALA A 1 74 ? -3.602 -8.319 -3.525 1.00 86.12 74 ALA A C 1
ATOM 574 O O . ALA A 1 74 ? -4.555 -7.583 -3.765 1.00 86.12 74 ALA A O 1
ATOM 575 N N . VAL A 1 75 ? -2.854 -8.826 -4.503 1.00 84.88 75 VAL A N 1
ATOM 576 C CA . VAL A 1 75 ? -3.227 -8.687 -5.916 1.00 84.88 75 VAL A CA 1
ATOM 577 C C . VAL A 1 75 ? -4.471 -9.540 -6.175 1.00 84.88 75 VAL A C 1
ATOM 579 O O . VAL A 1 75 ? -4.442 -10.753 -5.994 1.00 84.88 75 VAL A O 1
ATOM 582 N N . GLU A 1 76 ? -5.571 -8.907 -6.585 1.00 84.69 76 GLU A N 1
ATOM 583 C CA . GLU A 1 76 ? -6.837 -9.595 -6.880 1.00 84.69 76 GLU A CA 1
ATOM 584 C C . GLU A 1 76 ? -6.876 -10.059 -8.341 1.00 84.69 76 GLU A C 1
ATOM 586 O O . GLU A 1 76 ? -7.336 -11.152 -8.660 1.00 84.69 76 GLU A O 1
ATOM 591 N N . SER A 1 77 ? -6.425 -9.193 -9.245 1.00 81.38 77 SER A N 1
ATOM 592 C CA . SER A 1 77 ? -6.442 -9.396 -10.693 1.00 81.38 77 SER A CA 1
ATOM 593 C C . SER A 1 77 ? -5.366 -8.532 -11.351 1.00 81.38 77 SER A C 1
ATOM 595 O O . SER A 1 77 ? -4.633 -7.813 -10.676 1.00 81.38 77 SER A O 1
ATOM 597 N N . ASP A 1 78 ? -5.287 -8.555 -12.679 1.00 75.19 78 ASP A N 1
ATOM 598 C CA . ASP A 1 78 ? -4.341 -7.736 -13.441 1.00 75.19 78 ASP A CA 1
ATOM 599 C C . ASP A 1 78 ? -4.503 -6.217 -13.202 1.00 75.19 78 ASP A C 1
ATOM 601 O O . ASP A 1 78 ? -3.567 -5.442 -13.396 1.00 75.19 78 ASP A O 1
ATOM 605 N N . SER A 1 79 ? -5.706 -5.766 -12.845 1.00 82.06 79 SER A N 1
ATOM 606 C CA . SER A 1 79 ? -6.119 -4.356 -12.788 1.00 82.06 79 SER A CA 1
ATOM 607 C C . SER A 1 79 ? -6.538 -3.895 -11.398 1.00 82.06 79 SER A C 1
ATOM 609 O O . SER A 1 79 ? -6.717 -2.694 -11.193 1.00 82.06 79 SER A O 1
ATOM 611 N N . ARG A 1 80 ? -6.703 -4.814 -10.444 1.00 88.38 80 ARG A N 1
ATOM 612 C CA . ARG A 1 80 ? -7.218 -4.515 -9.105 1.00 88.38 80 ARG A CA 1
ATOM 613 C C . ARG A 1 80 ? -6.447 -5.252 -8.025 1.00 88.38 80 ARG A C 1
ATOM 615 O O . ARG A 1 80 ? -5.940 -6.355 -8.237 1.00 88.38 80 ARG A O 1
ATOM 622 N N . PHE A 1 81 ? -6.416 -4.652 -6.849 1.00 90.31 81 PHE A N 1
ATOM 623 C CA . PHE A 1 81 ? -5.876 -5.240 -5.636 1.00 90.31 81 PHE A CA 1
ATOM 624 C C . PHE A 1 81 ? -6.889 -5.123 -4.500 1.00 90.31 81 PHE A C 1
ATOM 626 O O . PHE A 1 81 ? -7.759 -4.253 -4.513 1.00 90.31 81 PHE A O 1
ATOM 633 N N . ILE A 1 82 ? -6.775 -6.001 -3.515 1.00 92.62 82 ILE A N 1
ATOM 634 C CA . ILE A 1 82 ? -7.519 -5.919 -2.269 1.00 92.62 82 ILE A CA 1
ATOM 635 C C . ILE A 1 82 ? -6.722 -5.051 -1.301 1.00 92.62 82 ILE A C 1
ATOM 637 O O . ILE A 1 82 ? -5.663 -5.456 -0.816 1.00 92.62 82 ILE A O 1
ATOM 641 N N . ALA A 1 83 ? -7.251 -3.864 -1.018 1.00 93.88 83 ALA A N 1
ATOM 642 C CA . ALA A 1 83 ? -6.777 -3.022 0.065 1.00 93.88 83 ALA A CA 1
ATOM 643 C C . ALA A 1 83 ? -7.280 -3.594 1.394 1.00 93.88 83 ALA A C 1
ATOM 645 O O . ALA A 1 83 ? -8.490 -3.746 1.559 1.00 93.88 83 ALA A O 1
ATOM 646 N N . SER A 1 84 ? -6.378 -3.887 2.329 1.00 94.88 84 SER A N 1
ATOM 647 C CA . SER A 1 84 ? -6.681 -4.403 3.668 1.00 94.88 84 SER A CA 1
ATOM 648 C C . SER A 1 84 ? -6.225 -3.407 4.728 1.00 94.88 84 SER A C 1
ATOM 650 O O . SER A 1 84 ? -5.046 -3.055 4.794 1.00 94.88 84 SER A O 1
ATOM 652 N N . VAL A 1 85 ? -7.160 -2.935 5.554 1.00 95.19 85 VAL A N 1
ATOM 653 C CA . VAL A 1 85 ? -6.925 -1.892 6.558 1.00 95.19 85 VAL A CA 1
ATOM 654 C C . VAL A 1 85 ? -7.408 -2.371 7.918 1.00 95.19 85 VAL A C 1
ATOM 656 O O . VAL A 1 85 ? -8.595 -2.622 8.120 1.00 95.19 85 VAL A O 1
ATOM 659 N N . LYS A 1 86 ? -6.504 -2.429 8.893 1.00 95.25 86 LYS A N 1
ATOM 660 C CA . LYS A 1 86 ? -6.861 -2.667 10.296 1.00 95.25 86 LYS A CA 1
ATOM 661 C C . LYS A 1 86 ? -7.266 -1.358 10.955 1.00 95.25 86 LYS A C 1
ATOM 663 O O . LYS A 1 86 ? -6.501 -0.390 10.940 1.00 95.25 86 LYS A O 1
ATOM 668 N N . ILE A 1 87 ? -8.446 -1.336 11.567 1.00 96.00 87 ILE A N 1
ATOM 669 C CA . ILE A 1 87 ? -8.914 -0.176 12.326 1.00 96.00 87 ILE A CA 1
ATOM 670 C C . ILE A 1 87 ? -9.272 -0.616 13.741 1.00 96.00 87 ILE A C 1
ATOM 672 O O . ILE A 1 87 ? -10.251 -1.334 13.955 1.00 96.00 87 ILE A O 1
ATOM 676 N N . LEU A 1 88 ? -8.461 -0.179 14.705 1.00 93.62 88 LEU A N 1
ATOM 677 C CA . LEU A 1 88 ? -8.673 -0.442 16.129 1.00 93.62 88 LEU A CA 1
ATOM 678 C C . LEU A 1 88 ? -9.730 0.522 16.678 1.00 93.62 88 LEU A C 1
ATOM 680 O O . LEU A 1 88 ? -9.737 1.699 16.315 1.00 93.62 88 LEU A O 1
ATOM 684 N N . GLY A 1 89 ? -10.622 0.037 17.539 1.00 90.75 89 GLY A N 1
ATOM 685 C CA . GLY A 1 89 ? -11.760 0.800 18.068 1.00 90.75 89 GLY A CA 1
ATOM 686 C C . GLY A 1 89 ? -12.893 1.034 17.059 1.00 90.75 89 GLY A C 1
ATOM 687 O O . GLY A 1 89 ? -13.814 1.805 17.339 1.00 90.75 89 GLY A O 1
ATOM 688 N N . ALA A 1 90 ? -12.831 0.400 15.882 1.00 93.50 90 ALA A N 1
ATOM 689 C CA . ALA A 1 90 ? -13.948 0.381 14.945 1.00 93.50 90 ALA A CA 1
ATOM 690 C C . ALA A 1 90 ? -15.078 -0.511 15.474 1.00 93.50 90 ALA A C 1
ATOM 692 O O . ALA A 1 90 ? -14.836 -1.596 16.004 1.00 93.50 90 ALA A O 1
ATOM 693 N N . LEU A 1 91 ? -16.313 -0.063 15.286 1.00 91.81 91 LEU A N 1
ATOM 694 C CA . LEU A 1 91 ? -17.532 -0.786 15.626 1.00 91.81 91 LEU A CA 1
ATOM 695 C C . LEU A 1 91 ? -18.129 -1.434 14.384 1.00 91.81 91 LEU A C 1
ATOM 697 O O . LEU A 1 91 ? -17.815 -1.061 13.258 1.00 91.81 91 LEU A O 1
ATOM 701 N N . LYS A 1 92 ? -19.008 -2.414 14.602 1.00 86.69 92 LYS A N 1
ATOM 702 C CA . LYS A 1 92 ? -19.620 -3.195 13.520 1.00 86.69 92 LYS A CA 1
ATOM 703 C C . LYS A 1 92 ? -20.417 -2.332 12.534 1.00 86.69 92 LYS A C 1
ATOM 705 O O . LYS A 1 92 ? -20.430 -2.632 11.346 1.00 86.69 92 LYS A O 1
ATOM 710 N N . ASP A 1 93 ? -21.058 -1.284 13.043 1.00 89.50 93 ASP A N 1
ATOM 711 C CA . ASP A 1 93 ? -21.919 -0.390 12.263 1.00 89.50 93 ASP A CA 1
ATOM 712 C C . ASP A 1 93 ? -21.165 0.841 11.723 1.00 89.50 93 ASP A C 1
ATOM 714 O O . ASP A 1 93 ? -21.775 1.720 11.111 1.00 89.50 93 ASP A O 1
ATOM 718 N N . ASP A 1 94 ? -19.847 0.932 11.948 1.00 95.12 94 ASP A N 1
ATOM 719 C CA . ASP A 1 94 ? -19.040 2.005 11.368 1.00 95.12 94 ASP A CA 1
ATOM 720 C C . ASP A 1 94 ? -18.961 1.841 9.843 1.00 95.12 94 ASP A C 1
ATOM 722 O O . ASP A 1 94 ? -18.785 0.747 9.302 1.00 95.12 94 ASP A O 1
ATOM 726 N N . VAL A 1 95 ? -19.052 2.962 9.131 1.00 96.12 95 VAL A N 1
ATOM 727 C CA . VAL A 1 95 ? -18.903 2.999 7.675 1.00 96.12 95 VAL A CA 1
ATOM 728 C C . VAL A 1 95 ? -17.480 3.414 7.354 1.00 96.12 95 VAL A C 1
ATOM 730 O O . VAL A 1 95 ? -17.052 4.513 7.701 1.00 96.12 95 VAL A O 1
ATOM 733 N N . VAL A 1 96 ? -16.753 2.554 6.647 1.00 97.25 96 VAL A N 1
ATOM 734 C CA . VAL A 1 96 ? -15.369 2.816 6.243 1.00 97.25 96 VAL A CA 1
ATOM 735 C C . VAL A 1 96 ? -15.300 2.994 4.735 1.00 97.25 96 VAL A C 1
ATOM 737 O O . VAL A 1 96 ? -15.866 2.209 3.974 1.00 97.25 96 VAL A O 1
ATOM 740 N N . LYS A 1 97 ? -14.605 4.040 4.298 1.00 96.75 97 LYS A N 1
ATOM 741 C CA . LYS A 1 97 ? -14.431 4.390 2.892 1.00 96.75 97 LYS A CA 1
ATOM 742 C C . LYS A 1 97 ? -12.956 4.531 2.551 1.00 96.75 97 LYS A C 1
ATOM 744 O O . LYS A 1 97 ? -12.212 5.223 3.245 1.00 96.75 97 LYS A O 1
ATOM 749 N N . TRP A 1 98 ? -12.561 3.933 1.437 1.00 96.12 98 TRP A N 1
ATOM 750 C CA . TRP A 1 98 ? -11.330 4.270 0.740 1.00 96.12 98 TRP A CA 1
ATOM 751 C C . TRP A 1 98 ? -11.587 5.486 -0.149 1.00 96.12 98 TRP A C 1
ATOM 753 O O . TRP A 1 98 ? -12.505 5.475 -0.967 1.00 96.12 98 TRP A O 1
ATOM 763 N N . LYS A 1 99 ? -10.780 6.529 0.018 1.00 94.44 99 LYS A N 1
ATOM 764 C CA . LYS A 1 99 ? -10.855 7.788 -0.727 1.00 94.44 99 LYS A CA 1
ATOM 765 C C . LYS A 1 99 ? -9.662 7.876 -1.669 1.00 94.44 99 LYS A C 1
ATOM 767 O O . LYS A 1 99 ? -8.550 8.165 -1.214 1.00 94.44 99 LYS A O 1
ATOM 772 N N . GLY A 1 100 ? -9.887 7.597 -2.950 1.00 87.12 100 GLY A N 1
ATOM 773 C CA . GLY A 1 100 ? -8.886 7.757 -4.007 1.00 87.12 100 GLY A CA 1
ATOM 774 C C . GLY A 1 100 ? -8.695 9.219 -4.427 1.00 87.12 100 GLY A C 1
ATOM 775 O O . GLY A 1 100 ? -9.535 10.079 -4.161 1.00 87.12 100 GLY A O 1
ATOM 776 N N . ARG A 1 101 ? -7.578 9.507 -5.105 1.00 77.88 101 ARG A N 1
ATOM 777 C CA . ARG A 1 101 ? -7.240 10.845 -5.631 1.00 77.88 101 ARG A CA 1
ATOM 778 C C . ARG A 1 101 ? -8.301 11.428 -6.572 1.00 77.88 101 ARG A C 1
ATOM 780 O O . ARG A 1 101 ? -8.492 12.638 -6.603 1.00 77.88 101 ARG A O 1
ATOM 787 N N . ASP A 1 102 ? -8.949 10.578 -7.353 1.00 66.38 102 ASP A N 1
ATOM 788 C CA . ASP A 1 102 ? -9.984 10.919 -8.333 1.00 66.38 102 ASP A CA 1
ATOM 789 C C . ASP A 1 102 ? -11.344 11.258 -7.697 1.00 66.38 102 ASP A C 1
ATOM 791 O O . ASP A 1 102 ? -12.299 11.560 -8.409 1.00 66.38 102 ASP A O 1
ATOM 795 N N . GLY A 1 103 ? -11.440 11.226 -6.364 1.00 65.00 103 GLY A N 1
ATOM 796 C CA . GLY A 1 103 ? -12.704 11.374 -5.649 1.00 65.00 103 GLY A CA 1
ATOM 797 C C . GLY A 1 103 ? -13.537 10.093 -5.638 1.00 65.00 103 GLY A C 1
ATOM 798 O O . GLY A 1 103 ? -14.697 10.138 -5.231 1.00 65.00 103 GLY A O 1
ATOM 799 N N . THR A 1 104 ? -12.969 8.955 -6.059 1.00 77.56 104 THR A N 1
ATOM 800 C CA . THR A 1 104 ? -13.639 7.663 -5.942 1.00 77.56 104 THR A CA 1
ATOM 801 C C . THR A 1 104 ? -13.720 7.264 -4.471 1.00 77.56 104 THR A C 1
ATOM 803 O O . THR A 1 104 ? -12.713 6.986 -3.811 1.00 77.56 104 THR A O 1
ATOM 806 N N . ASP A 1 105 ? -14.955 7.224 -3.978 1.00 89.38 105 ASP A N 1
ATOM 807 C CA . ASP A 1 105 ? -15.339 6.663 -2.691 1.00 89.38 105 ASP A CA 1
ATOM 808 C C . ASP A 1 105 ? -15.647 5.174 -2.876 1.00 89.38 105 ASP A C 1
ATOM 810 O O . ASP A 1 105 ? -16.704 4.815 -3.399 1.00 89.38 105 ASP A O 1
ATOM 814 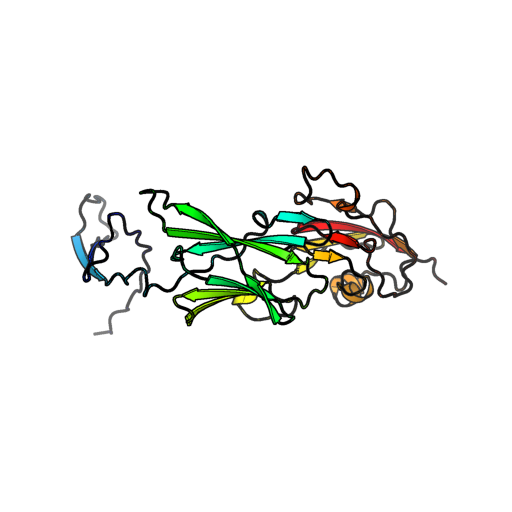N N . VAL A 1 106 ? -14.761 4.293 -2.413 1.00 95.25 106 VAL A N 1
ATOM 815 C CA . VAL A 1 106 ? -15.057 2.854 -2.353 1.00 95.25 106 VAL A CA 1
ATOM 816 C C . VAL A 1 106 ? -15.424 2.488 -0.925 1.00 95.25 106 VAL A C 1
ATOM 818 O O . VAL A 1 106 ? -14.617 2.640 -0.007 1.00 95.25 106 VAL A O 1
ATOM 821 N N . GLN A 1 107 ? -16.648 2.003 -0.720 1.00 95.69 107 GLN A N 1
ATOM 822 C CA . GLN A 1 107 ? -17.050 1.479 0.580 1.00 95.69 107 GLN A CA 1
ATOM 823 C C . GLN A 1 107 ? -16.274 0.194 0.879 1.00 95.69 107 GLN A C 1
ATOM 825 O O . GLN A 1 107 ? -16.266 -0.742 0.080 1.00 95.69 107 GLN A O 1
ATOM 830 N N . MET A 1 108 ? -15.620 0.159 2.037 1.00 96.81 108 MET A N 1
ATOM 831 C CA . MET A 1 108 ? -14.899 -1.014 2.506 1.00 96.81 108 MET A CA 1
ATOM 832 C C . MET A 1 108 ? -15.842 -1.931 3.280 1.00 96.81 108 MET A C 1
ATOM 834 O O . MET A 1 108 ? -16.711 -1.480 4.026 1.00 96.81 108 MET A O 1
ATOM 838 N N . THR A 1 109 ? -15.654 -3.233 3.107 1.00 95.88 109 THR A N 1
ATOM 839 C CA . THR A 1 109 ? -16.432 -4.263 3.795 1.00 95.88 109 THR A CA 1
ATOM 840 C C . THR A 1 109 ? -15.708 -4.674 5.068 1.00 95.88 109 THR A C 1
ATOM 842 O O . THR A 1 109 ? -14.517 -4.992 5.027 1.00 95.88 109 THR A O 1
ATOM 845 N N . ALA A 1 110 ? -16.423 -4.673 6.195 1.00 94.38 110 ALA A N 1
ATOM 846 C CA . ALA A 1 110 ? -15.915 -5.213 7.449 1.00 94.38 110 ALA A CA 1
ATOM 847 C C . ALA A 1 110 ? -15.706 -6.729 7.314 1.00 94.38 110 ALA A C 1
ATOM 849 O O . ALA A 1 110 ? -16.632 -7.472 6.990 1.00 94.38 110 ALA A O 1
ATOM 850 N N . GLY A 1 111 ? -14.476 -7.170 7.538 1.00 88.69 111 GLY A N 1
ATOM 851 C CA . GLY A 1 111 ? -14.081 -8.568 7.616 1.00 88.69 111 GLY A CA 1
ATOM 852 C C . GLY A 1 111 ? -14.031 -9.052 9.063 1.00 88.69 111 GLY A C 1
ATOM 853 O O . GLY A 1 111 ? -14.881 -8.718 9.889 1.00 88.69 111 GLY A O 1
ATOM 854 N N . SER A 1 112 ? -13.020 -9.862 9.373 1.00 88.50 112 SER A N 1
ATOM 855 C CA . SER A 1 112 ? -12.845 -10.452 10.701 1.00 88.50 112 SER A CA 1
ATOM 856 C C . SER A 1 112 ? -12.612 -9.398 11.785 1.00 88.50 112 SER A C 1
ATOM 858 O O . SER A 1 112 ? -11.878 -8.424 11.589 1.00 88.50 112 SER A O 1
ATOM 860 N N . ALA A 1 113 ? -13.202 -9.642 12.956 1.00 93.06 113 ALA A N 1
ATOM 861 C CA . ALA A 1 113 ? -12.886 -8.904 14.170 1.00 93.06 113 ALA A CA 1
ATOM 862 C C . ALA A 1 113 ? -11.419 -9.136 14.564 1.00 93.06 113 ALA A C 1
ATOM 864 O O . ALA A 1 113 ? -10.907 -10.257 14.491 1.00 93.06 113 ALA A O 1
ATOM 865 N N . ILE A 1 114 ? -10.758 -8.068 14.993 1.00 92.69 114 ILE A N 1
ATOM 866 C CA . ILE A 1 114 ? -9.418 -8.102 15.567 1.00 92.69 114 ILE A CA 1
ATOM 867 C C . ILE A 1 114 ? -9.602 -8.424 17.046 1.00 92.69 114 ILE A C 1
ATOM 869 O O . ILE A 1 114 ? -10.238 -7.659 17.766 1.00 92.69 114 ILE A O 1
ATOM 873 N N . GLN A 1 115 ? -9.075 -9.564 17.481 1.00 90.50 115 GLN A N 1
ATOM 874 C CA . GLN A 1 115 ? -9.185 -10.009 18.867 1.00 90.50 115 GLN A CA 1
ATOM 875 C C . GLN A 1 115 ? -7.962 -9.566 19.667 1.00 90.50 115 GLN A C 1
ATOM 877 O O . GLN A 1 115 ? -6.832 -9.684 19.182 1.00 90.50 115 GLN A O 1
ATOM 882 N N . ASP A 1 116 ? -8.175 -9.084 20.889 1.00 80.56 116 ASP A N 1
ATOM 883 C CA . ASP A 1 116 ? -7.084 -8.891 21.838 1.00 80.56 116 ASP A CA 1
ATOM 884 C C . ASP A 1 116 ? -6.481 -10.266 22.184 1.00 80.56 116 ASP A C 1
ATOM 886 O O . ASP A 1 116 ? -7.212 -11.181 22.572 1.00 80.56 116 ASP A O 1
ATOM 890 N N . PRO A 1 117 ? -5.156 -10.451 22.062 1.00 76.75 117 PRO A N 1
ATOM 891 C CA . PRO A 1 117 ? -4.515 -11.732 22.349 1.00 76.75 117 PRO A CA 1
ATOM 892 C C . PRO A 1 117 ? -4.590 -12.162 23.825 1.00 76.75 117 PRO A C 1
ATOM 894 O O . PRO A 1 117 ? -4.222 -13.294 24.134 1.00 76.75 117 PRO A O 1
ATOM 897 N N . VAL A 1 118 ? -4.986 -11.280 24.748 1.00 76.69 118 VAL A N 1
ATOM 898 C CA . VAL A 1 118 ? -5.060 -11.564 26.190 1.00 76.69 118 VAL A CA 1
ATOM 899 C C . VAL A 1 118 ? -6.414 -12.128 26.586 1.00 76.69 118 VAL A C 1
ATOM 901 O O . VAL A 1 118 ? -6.464 -13.135 27.288 1.00 76.69 118 VAL A O 1
ATOM 904 N N . ASP A 1 119 ? -7.498 -11.472 26.177 1.00 79.69 119 ASP A N 1
ATOM 905 C CA . ASP A 1 119 ? -8.852 -11.789 26.642 1.00 79.69 119 ASP A CA 1
ATOM 906 C C . ASP A 1 119 ? -9.830 -12.143 25.513 1.00 79.69 119 ASP A C 1
ATOM 908 O O . ASP A 1 119 ? -10.976 -12.497 25.789 1.00 79.69 119 ASP A O 1
ATOM 912 N N . ASN A 1 120 ? -9.375 -12.131 24.255 1.00 79.19 120 ASN A N 1
ATOM 913 C CA . ASN A 1 120 ? -10.192 -12.356 23.062 1.00 79.19 120 ASN A CA 1
ATOM 914 C C . ASN A 1 120 ? -11.395 -11.409 22.967 1.00 79.19 120 ASN A C 1
ATOM 916 O O . ASN A 1 120 ? -12.440 -11.778 22.425 1.00 79.19 120 ASN A O 1
ATOM 920 N N . SER A 1 121 ? -11.278 -10.206 23.528 1.00 82.94 121 SER A N 1
ATOM 921 C CA . SER A 1 121 ? -12.234 -9.139 23.283 1.00 82.94 121 SER A CA 1
ATOM 922 C C . SER A 1 121 ? -12.029 -8.557 21.887 1.00 82.94 121 SER A C 1
ATOM 924 O O . SER A 1 121 ? -10.917 -8.501 21.356 1.00 82.94 121 SER A O 1
ATOM 926 N N . ASN A 1 122 ? -13.124 -8.106 21.280 1.00 87.25 122 ASN A N 1
ATOM 927 C CA . ASN A 1 122 ? -13.057 -7.435 19.996 1.00 87.25 122 ASN A CA 1
ATOM 928 C C . ASN A 1 122 ? -12.509 -6.014 20.174 1.00 87.25 122 ASN A C 1
ATOM 930 O O . ASN A 1 122 ? -13.164 -5.170 20.784 1.00 87.25 122 ASN A O 1
ATOM 934 N N . ILE A 1 123 ? -11.349 -5.742 19.583 1.00 88.56 123 ILE A N 1
ATOM 935 C CA . ILE A 1 123 ? -10.677 -4.439 19.637 1.00 88.56 123 ILE A CA 1
ATOM 936 C C . ILE A 1 123 ? -10.718 -3.687 18.303 1.00 88.56 123 ILE A C 1
ATOM 938 O O . ILE A 1 123 ? -10.088 -2.637 18.171 1.00 88.56 123 ILE A O 1
ATOM 942 N N . GLY A 1 124 ? -11.436 -4.189 17.297 1.00 93.88 124 GLY A N 1
ATOM 943 C CA . GLY A 1 124 ? -11.586 -3.530 16.002 1.00 93.88 124 GLY A CA 1
ATOM 944 C C . GLY A 1 124 ? -11.879 -4.501 14.868 1.00 93.88 124 GLY A C 1
ATOM 945 O O . GLY A 1 124 ? -12.177 -5.670 15.079 1.00 93.88 124 GLY A O 1
ATOM 946 N N . TYR A 1 125 ? -11.765 -4.034 13.630 1.00 95.56 125 TYR A N 1
ATOM 947 C CA . TYR A 1 125 ? -12.054 -4.860 12.457 1.00 95.56 125 TYR A CA 1
ATOM 948 C C . TYR A 1 125 ? -11.009 -4.654 11.366 1.00 95.56 125 TYR A C 1
ATOM 950 O O . TYR A 1 125 ? -10.413 -3.579 11.231 1.00 95.56 125 TYR A O 1
ATOM 958 N N . VAL A 1 126 ? -10.800 -5.706 10.577 1.00 95.44 126 VAL A N 1
ATOM 959 C CA . VAL A 1 126 ? -10.094 -5.620 9.297 1.00 95.44 126 VAL A CA 1
ATOM 960 C C . VAL A 1 126 ? -11.108 -5.230 8.232 1.00 95.44 126 VAL A C 1
ATOM 962 O O . VAL A 1 126 ? -12.095 -5.932 8.045 1.00 95.44 126 VAL A O 1
ATOM 965 N N . TYR A 1 127 ? -10.875 -4.135 7.525 1.00 96.38 127 TYR A N 1
ATOM 966 C CA . TYR A 1 127 ? -11.710 -3.682 6.419 1.00 96.38 127 TYR A CA 1
ATOM 967 C C . TYR A 1 127 ? -11.026 -3.980 5.096 1.00 96.38 127 TYR A C 1
ATOM 969 O O . TYR A 1 127 ? -9.824 -3.757 4.963 1.00 96.38 127 TYR A O 1
ATOM 977 N N . THR A 1 128 ? -11.791 -4.453 4.114 1.00 96.12 128 THR A N 1
ATOM 978 C CA . THR A 1 128 ? -11.257 -4.764 2.785 1.00 96.12 128 THR A CA 1
ATOM 979 C C . THR A 1 128 ? -12.070 -4.139 1.661 1.00 96.12 128 THR A C 1
ATOM 981 O O . THR A 1 128 ? -13.284 -3.966 1.774 1.00 96.12 128 THR A O 1
ATOM 984 N N . ALA A 1 129 ? -11.400 -3.779 0.570 1.00 95.31 129 ALA A N 1
ATOM 985 C CA . ALA A 1 129 ? -12.043 -3.332 -0.661 1.00 95.31 129 ALA A CA 1
ATOM 986 C C . ALA A 1 129 ? -11.193 -3.699 -1.877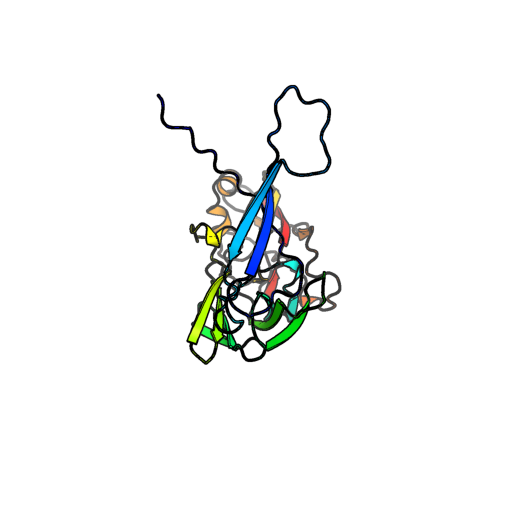 1.00 95.31 129 ALA A C 1
ATOM 988 O O . ALA A 1 129 ? -9.968 -3.623 -1.820 1.00 95.31 129 ALA A O 1
ATOM 989 N N . ALA A 1 130 ? -11.846 -4.047 -2.985 1.00 93.94 130 ALA A N 1
ATOM 990 C CA . ALA A 1 130 ? -11.188 -4.184 -4.279 1.00 93.94 130 ALA A CA 1
ATOM 991 C C . ALA A 1 130 ? -11.010 -2.796 -4.912 1.00 93.94 130 ALA A C 1
ATOM 993 O O . ALA A 1 130 ? -11.995 -2.126 -5.228 1.00 93.94 130 ALA A O 1
ATOM 994 N N . ILE A 1 131 ? -9.763 -2.368 -5.090 1.00 93.38 131 ILE A N 1
ATOM 995 C CA . ILE A 1 131 ? -9.380 -1.042 -5.582 1.00 93.38 131 ILE A CA 1
ATOM 996 C C . ILE A 1 131 ? -8.608 -1.195 -6.901 1.00 93.38 131 ILE A C 1
ATOM 998 O O . ILE A 1 131 ? -7.776 -2.101 -7.018 1.00 93.38 131 ILE A O 1
ATOM 1002 N N . PRO A 1 132 ? -8.842 -0.334 -7.910 1.00 90.19 132 PRO A N 1
ATOM 1003 C CA . PRO A 1 132 ? -7.995 -0.284 -9.096 1.00 90.19 132 PRO A CA 1
ATOM 1004 C C . PRO A 1 132 ? -6.526 -0.051 -8.727 1.00 90.19 132 PRO A C 1
ATOM 1006 O O . PRO A 1 132 ? -6.214 0.806 -7.900 1.00 90.19 132 PRO A O 1
ATOM 1009 N N . MET A 1 133 ? -5.616 -0.797 -9.351 1.00 89.19 133 MET A N 1
ATOM 1010 C CA . MET A 1 133 ? -4.184 -0.571 -9.167 1.00 89.19 133 MET A CA 1
ATOM 1011 C C . MET A 1 133 ? -3.810 0.828 -9.667 1.00 89.19 133 MET A C 1
ATOM 1013 O O . MET A 1 133 ? -4.138 1.171 -10.808 1.00 89.19 133 MET A O 1
ATOM 1017 N N . PRO A 1 134 ? -3.091 1.627 -8.867 1.00 89.12 134 PRO A N 1
ATOM 1018 C CA . PRO A 1 134 ? -2.609 2.920 -9.310 1.00 89.12 134 PRO A CA 1
ATOM 1019 C C . PRO A 1 134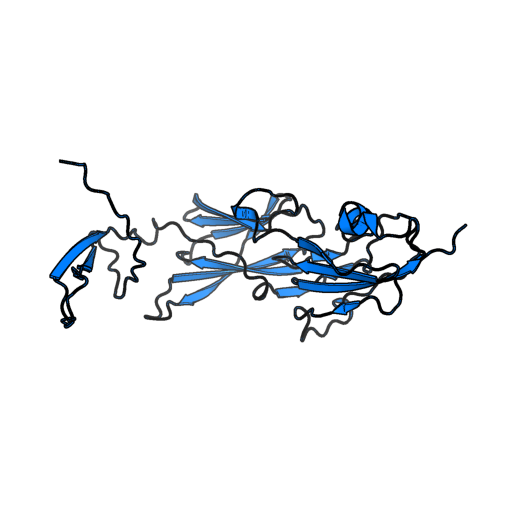 ? -1.668 2.800 -10.510 1.00 89.12 134 PRO A C 1
ATOM 1021 O O . PRO A 1 134 ? -0.842 1.888 -10.602 1.00 89.12 134 PRO A O 1
ATOM 1024 N N . THR A 1 135 ? -1.770 3.773 -11.411 1.00 86.06 135 THR A N 1
ATOM 1025 C CA . THR A 1 135 ? -0.969 3.862 -12.641 1.00 86.06 135 THR A CA 1
ATOM 1026 C C . THR A 1 135 ? -0.014 5.055 -12.653 1.00 86.06 135 THR A C 1
ATOM 1028 O O . THR A 1 135 ? 0.702 5.242 -13.631 1.00 86.06 135 THR A O 1
ATOM 1031 N N . HIS A 1 136 ? 0.014 5.863 -11.586 1.00 84.62 136 HIS A N 1
ATOM 1032 C CA . HIS A 1 136 ? 0.839 7.071 -11.480 1.00 84.62 136 HIS A CA 1
ATOM 1033 C C . HIS A 1 136 ? 1.417 7.236 -10.071 1.00 84.62 136 HIS A C 1
ATOM 1035 O O . HIS A 1 136 ? 0.739 6.966 -9.079 1.00 84.62 136 HIS A O 1
ATOM 1041 N N . LEU A 1 137 ? 2.655 7.731 -9.973 1.00 84.00 137 LEU A N 1
ATOM 1042 C CA . LEU A 1 137 ? 3.365 7.946 -8.698 1.00 84.00 137 LEU A CA 1
ATOM 1043 C C . LEU A 1 137 ? 2.798 9.091 -7.852 1.00 84.00 137 LEU A C 1
ATOM 1045 O O . LEU A 1 137 ? 3.152 9.216 -6.681 1.00 84.00 137 LEU A O 1
ATOM 1049 N N . ASP A 1 138 ? 1.933 9.916 -8.437 1.00 86.19 138 ASP A N 1
ATOM 1050 C CA . ASP A 1 138 ? 1.210 10.989 -7.757 1.00 86.19 138 ASP A CA 1
ATOM 1051 C C . ASP A 1 138 ? -0.127 10.530 -7.144 1.00 86.19 138 ASP A C 1
ATOM 1053 O O . ASP A 1 138 ? -0.898 11.342 -6.624 1.00 86.19 138 ASP A O 1
ATOM 1057 N N . TYR A 1 139 ? -0.416 9.225 -7.190 1.00 89.19 139 TYR A N 1
ATOM 1058 C CA . TYR A 1 139 ? -1.580 8.647 -6.536 1.00 89.19 139 TYR A CA 1
ATOM 1059 C C . TYR A 1 139 ? -1.502 8.817 -5.015 1.00 89.19 139 TYR A C 1
ATOM 1061 O O . TYR A 1 139 ? -0.512 8.472 -4.373 1.00 89.19 139 TYR A O 1
ATOM 1069 N N . ARG A 1 140 ? -2.597 9.316 -4.439 1.00 91.69 140 ARG A N 1
ATOM 1070 C CA . ARG A 1 140 ? -2.800 9.456 -2.998 1.00 91.69 140 ARG A CA 1
ATOM 1071 C C . ARG A 1 140 ? -4.094 8.761 -2.614 1.00 91.69 140 ARG A C 1
ATOM 1073 O O . ARG A 1 140 ? -5.065 8.808 -3.373 1.00 91.69 140 ARG A O 1
ATOM 1080 N N . ALA A 1 141 ? -4.120 8.177 -1.424 1.00 93.62 141 ALA A N 1
ATOM 1081 C CA . ALA A 1 141 ? -5.339 7.624 -0.859 1.00 93.62 141 ALA A CA 1
ATOM 1082 C C . ALA A 1 141 ? -5.418 7.828 0.651 1.00 93.62 141 ALA A C 1
ATOM 1084 O O . ALA A 1 141 ? -4.411 7.793 1.368 1.00 93.62 141 ALA A O 1
ATOM 1085 N N . SER A 1 142 ? -6.643 7.996 1.138 1.00 94.31 142 SER A N 1
ATOM 1086 C CA . SER A 1 142 ? -6.942 8.019 2.568 1.00 94.31 142 SER A CA 1
ATOM 1087 C C . SER A 1 142 ? -8.055 7.044 2.911 1.00 94.31 142 SER A C 1
ATOM 1089 O O . SER A 1 142 ? -8.913 6.756 2.081 1.00 94.31 142 SER A O 1
ATOM 1091 N N . VAL A 1 143 ? -8.039 6.552 4.142 1.00 96.00 143 VAL A N 1
ATOM 1092 C CA . VAL A 1 143 ? -9.157 5.814 4.722 1.00 96.00 143 VAL A CA 1
ATOM 1093 C C . VAL A 1 143 ? -9.915 6.771 5.624 1.00 96.00 143 VAL A C 1
ATOM 1095 O O . VAL A 1 143 ? -9.318 7.448 6.463 1.00 96.00 143 VAL A O 1
ATOM 1098 N N . GLU A 1 144 ? -11.223 6.831 5.428 1.00 96.56 144 GLU A N 1
ATOM 1099 C CA . GLU A 1 144 ? -12.163 7.616 6.217 1.00 96.56 144 GLU A CA 1
ATOM 1100 C C . GLU A 1 144 ? -13.106 6.658 6.942 1.00 96.56 144 GLU A C 1
ATOM 1102 O O . GLU A 1 144 ? -13.732 5.804 6.314 1.00 96.56 144 GLU A O 1
ATOM 1107 N N . LEU A 1 145 ? -13.210 6.802 8.261 1.00 97.06 145 LEU A N 1
ATOM 1108 C CA . LEU A 1 145 ? -14.197 6.103 9.074 1.00 97.06 145 LEU A CA 1
ATOM 1109 C C . LEU A 1 145 ? -15.249 7.100 9.557 1.00 97.06 145 LEU A C 1
ATOM 1111 O O . LEU A 1 145 ? -14.942 8.126 10.179 1.00 97.06 145 LEU A O 1
ATOM 1115 N N . LEU A 1 146 ? -16.504 6.758 9.285 1.00 95.94 146 LEU A N 1
ATOM 1116 C CA . LEU A 1 146 ? -17.695 7.484 9.688 1.00 95.94 146 LEU A CA 1
ATOM 1117 C C . LEU A 1 146 ? -18.460 6.663 10.731 1.00 95.94 146 LEU A C 1
ATOM 1119 O O . LEU A 1 146 ? -18.733 5.482 10.521 1.00 95.94 146 LEU A O 1
ATOM 1123 N N . ARG A 1 147 ? -18.873 7.309 11.819 1.00 93.94 147 ARG A N 1
ATOM 1124 C CA . ARG A 1 147 ? -19.754 6.734 12.842 1.00 93.94 147 ARG A CA 1
ATOM 1125 C C . ARG A 1 147 ? -21.018 7.560 12.921 1.00 93.94 147 ARG A C 1
ATOM 1127 O O . ARG A 1 147 ? -20.931 8.779 13.052 1.00 93.94 147 ARG A O 1
ATOM 1134 N N . ASN A 1 148 ? -22.182 6.922 12.826 1.00 91.88 148 ASN A N 1
ATOM 1135 C CA . ASN A 1 148 ? -23.473 7.620 12.767 1.00 91.88 148 ASN A CA 1
ATOM 1136 C C . ASN A 1 148 ? -23.481 8.740 11.703 1.00 91.88 148 ASN A C 1
ATOM 1138 O O . ASN A 1 148 ? -23.973 9.840 11.943 1.00 91.88 148 ASN A O 1
ATOM 1142 N N . ASN A 1 149 ? -22.879 8.473 10.537 1.00 88.31 149 ASN A N 1
ATOM 1143 C CA . ASN A 1 149 ? -22.695 9.423 9.430 1.00 88.31 149 ASN A CA 1
ATOM 1144 C C . ASN A 1 149 ? -21.847 10.672 9.745 1.00 88.31 149 ASN A C 1
ATOM 1146 O O . ASN A 1 149 ? -21.851 11.625 8.967 1.00 88.31 149 ASN A O 1
ATOM 1150 N N . GLN A 1 150 ? -21.088 10.674 10.841 1.00 92.06 150 GLN A N 1
ATOM 1151 C CA . GLN A 1 150 ? -20.135 11.732 11.176 1.00 92.06 150 GLN A CA 1
ATOM 1152 C C . GLN A 1 150 ? -18.701 11.220 11.064 1.00 92.06 150 GLN A C 1
ATOM 1154 O O . GLN A 1 150 ? -18.390 10.118 11.518 1.00 92.06 150 GLN A O 1
ATOM 1159 N N . MET A 1 151 ? -17.817 12.027 10.474 1.00 92.50 151 MET A N 1
ATOM 1160 C CA . MET A 1 151 ? -16.403 11.677 10.343 1.00 92.50 151 MET A CA 1
ATOM 1161 C C . MET A 1 151 ? -15.748 11.594 11.719 1.00 92.50 151 MET A C 1
ATOM 1163 O O . MET A 1 151 ? -15.768 12.554 12.488 1.00 92.50 151 MET A O 1
ATOM 1167 N N . LYS A 1 152 ? -15.199 10.416 12.030 1.00 94.50 152 LYS A N 1
ATOM 1168 C CA . LYS A 1 152 ? -14.490 10.152 13.288 1.00 94.50 152 LYS A CA 1
ATOM 1169 C C . LYS A 1 152 ? -12.988 10.198 13.110 1.00 94.50 152 LYS A C 1
ATOM 1171 O O . LYS A 1 152 ? -12.291 10.744 13.959 1.00 94.50 152 LYS A O 1
ATOM 1176 N N . VAL A 1 153 ? -12.490 9.616 12.025 1.00 94.75 153 VAL A N 1
ATOM 1177 C CA . VAL A 1 153 ? -11.068 9.647 11.702 1.00 94.75 153 VAL A CA 1
ATOM 1178 C C . VAL A 1 153 ? -10.877 9.551 10.196 1.00 94.75 153 VAL A C 1
ATOM 1180 O O . VAL A 1 153 ? -11.560 8.790 9.513 1.00 94.75 153 VAL A O 1
ATOM 1183 N N . GLN A 1 154 ? -9.913 10.311 9.691 1.00 94.56 154 GLN A N 1
ATOM 1184 C CA . GLN A 1 154 ? -9.401 10.180 8.339 1.00 94.56 154 GLN A CA 1
ATOM 1185 C C . GLN A 1 154 ? -7.879 10.104 8.409 1.00 94.56 154 GLN A C 1
ATOM 1187 O O . GLN A 1 154 ? -7.243 10.891 9.112 1.00 94.56 154 GLN A O 1
ATOM 1192 N N . LYS A 1 155 ? -7.287 9.155 7.685 1.00 93.00 155 LYS A N 1
ATOM 1193 C CA . LYS A 1 155 ? -5.834 8.983 7.641 1.00 93.00 155 LYS A CA 1
ATOM 1194 C C . LYS A 1 155 ? -5.367 8.709 6.225 1.00 93.00 155 LYS A C 1
ATOM 1196 O O . LYS A 1 155 ? -5.896 7.827 5.555 1.00 93.00 155 LYS A O 1
ATOM 1201 N N . GLN A 1 156 ? -4.350 9.444 5.787 1.00 92.56 156 GLN A N 1
ATOM 1202 C CA . GLN A 1 156 ? -3.640 9.147 4.547 1.00 92.56 156 GLN A CA 1
ATOM 1203 C C . GLN A 1 156 ? -2.870 7.833 4.711 1.00 92.56 156 GLN A C 1
ATOM 1205 O O . GLN A 1 156 ? -2.091 7.674 5.651 1.00 92.56 156 GLN A O 1
ATOM 1210 N N . VAL A 1 157 ? -3.128 6.891 3.810 1.00 92.19 157 VAL A N 1
ATOM 1211 C CA . VAL A 1 157 ? -2.560 5.535 3.838 1.00 92.19 157 VAL A CA 1
ATOM 1212 C C . VAL A 1 157 ? -1.676 5.244 2.629 1.00 92.19 157 VAL A C 1
ATOM 1214 O O . VAL A 1 157 ? -0.809 4.384 2.709 1.00 92.19 157 VAL A O 1
ATOM 1217 N N . VAL A 1 158 ? -1.852 5.997 1.541 1.00 92.81 158 VAL A N 1
ATOM 1218 C CA . VAL A 1 158 ? -0.953 6.009 0.383 1.00 92.81 158 VAL A CA 1
ATOM 1219 C C . VAL A 1 158 ? -0.627 7.460 0.064 1.00 92.81 158 VAL A C 1
ATOM 1221 O O . VAL A 1 158 ? -1.529 8.300 -0.027 1.00 92.81 158 VAL A O 1
ATOM 1224 N N . SER A 1 159 ? 0.656 7.752 -0.087 1.00 91.31 159 SER A N 1
ATOM 1225 C CA . SER A 1 159 ? 1.180 9.083 -0.385 1.00 91.31 159 SER A CA 1
ATOM 1226 C C . SER A 1 159 ? 1.819 9.109 -1.759 1.00 91.31 159 SER A C 1
ATOM 1228 O O . SER A 1 159 ? 2.252 8.074 -2.256 1.00 91.31 159 SER A O 1
ATOM 1230 N N . ASP A 1 160 ? 1.941 10.299 -2.343 1.00 88.31 160 ASP A N 1
ATOM 1231 C CA . ASP A 1 160 ? 2.757 10.431 -3.542 1.00 88.31 160 ASP A CA 1
ATOM 1232 C C . ASP A 1 160 ? 4.258 10.441 -3.224 1.00 88.31 160 ASP A C 1
ATOM 1234 O O . ASP A 1 160 ? 4.684 10.619 -2.079 1.00 88.31 160 ASP A O 1
ATOM 1238 N N . MET A 1 161 ? 5.070 10.251 -4.264 1.00 83.81 161 MET A N 1
ATOM 1239 C CA . MET A 1 161 ? 6.532 10.235 -4.154 1.00 83.81 161 MET A CA 1
ATOM 1240 C C . MET A 1 161 ? 7.127 11.570 -3.663 1.00 83.81 161 MET A C 1
ATOM 1242 O O . MET A 1 161 ? 8.205 11.576 -3.062 1.00 83.81 161 MET A O 1
ATOM 1246 N N . ASN A 1 162 ? 6.427 12.684 -3.897 1.00 82.81 162 ASN A N 1
ATOM 1247 C CA . ASN A 1 162 ? 6.877 14.045 -3.599 1.00 82.81 162 ASN A CA 1
ATOM 1248 C C . ASN A 1 162 ? 6.344 14.577 -2.258 1.00 82.81 162 ASN A C 1
ATOM 1250 O O . ASN A 1 162 ? 6.634 15.717 -1.893 1.00 82.81 162 ASN A O 1
ATOM 1254 N N . ASP A 1 163 ? 5.577 13.779 -1.516 1.00 84.38 163 ASP A N 1
ATOM 1255 C CA . ASP A 1 163 ? 4.965 14.192 -0.267 1.00 84.38 163 ASP A CA 1
ATOM 1256 C C . ASP A 1 163 ? 6.051 14.268 0.809 1.00 84.38 163 ASP A C 1
ATOM 1258 O O . ASP A 1 163 ? 6.695 13.281 1.182 1.00 84.38 163 ASP A O 1
ATOM 1262 N N . THR A 1 164 ? 6.292 15.490 1.274 1.00 82.94 164 THR A N 1
ATOM 1263 C CA . THR A 1 164 ? 7.337 15.812 2.247 1.00 82.94 164 THR A CA 1
ATOM 1264 C C . THR A 1 164 ? 6.825 15.811 3.681 1.00 82.94 164 THR A C 1
ATOM 1266 O O . THR A 1 164 ? 7.606 16.040 4.608 1.00 82.94 164 THR A O 1
ATOM 1269 N N . LYS A 1 165 ? 5.530 15.550 3.894 1.00 85.44 165 LYS A N 1
ATOM 1270 C CA . LYS A 1 165 ? 4.947 15.526 5.233 1.00 85.44 165 LYS A CA 1
ATOM 1271 C C . LYS A 1 165 ? 5.509 14.357 6.059 1.00 85.44 165 LYS A C 1
ATOM 1273 O O . LYS A 1 165 ? 5.675 13.259 5.521 1.00 85.44 165 LYS A O 1
ATOM 1278 N N . PRO A 1 166 ? 5.776 14.537 7.366 1.00 78.88 166 PRO A N 1
ATOM 1279 C CA . PRO A 1 166 ? 6.305 13.470 8.221 1.00 78.88 166 PRO A CA 1
ATOM 1280 C C . PRO A 1 166 ? 5.468 12.183 8.192 1.00 78.88 166 PRO A C 1
ATOM 1282 O O . PRO A 1 166 ? 6.015 11.084 8.124 1.00 78.88 166 PRO A O 1
ATOM 1285 N N . GLU A 1 167 ? 4.143 12.314 8.175 1.00 73.50 167 GLU A N 1
ATOM 1286 C CA . GLU A 1 167 ? 3.182 11.211 8.102 1.00 73.50 167 GLU A CA 1
ATOM 1287 C C . GLU A 1 167 ? 3.197 10.449 6.765 1.00 73.50 167 GLU A C 1
ATOM 1289 O O . GLU A 1 167 ? 2.673 9.338 6.690 1.00 73.50 167 GLU A O 1
ATOM 1294 N N . ALA A 1 168 ? 3.814 11.008 5.720 1.00 75.62 168 ALA A N 1
ATOM 1295 C CA . ALA A 1 168 ? 3.881 10.412 4.390 1.00 75.62 168 ALA A CA 1
ATOM 1296 C C . ALA A 1 168 ? 5.122 9.534 4.165 1.00 75.62 168 ALA A C 1
ATOM 1298 O O . ALA A 1 168 ? 5.129 8.725 3.237 1.00 75.62 168 ALA A O 1
ATOM 1299 N N . LEU A 1 169 ? 6.158 9.653 5.007 1.00 70.25 169 LEU A N 1
ATOM 1300 C CA . LEU A 1 169 ? 7.464 9.015 4.787 1.00 70.25 169 LEU A CA 1
ATOM 1301 C C . LEU A 1 169 ? 7.399 7.486 4.636 1.00 70.25 169 LEU A C 1
ATOM 1303 O O . LEU A 1 169 ? 8.191 6.936 3.875 1.00 70.25 169 LEU A O 1
ATOM 1307 N N . GLY A 1 170 ? 6.471 6.816 5.327 1.00 76.38 170 GLY A N 1
ATOM 1308 C CA . GLY A 1 170 ? 6.277 5.360 5.250 1.00 76.38 170 GLY A CA 1
ATOM 1309 C C . GLY A 1 170 ? 5.251 4.888 4.213 1.00 76.38 170 GLY A C 1
ATOM 1310 O O . GLY A 1 170 ? 5.161 3.691 3.966 1.00 76.38 170 GLY A O 1
ATOM 1311 N N . ASN A 1 171 ? 4.494 5.809 3.611 1.00 85.06 171 ASN A N 1
ATOM 1312 C CA . ASN A 1 171 ? 3.341 5.496 2.756 1.00 85.06 171 ASN A CA 1
ATOM 1313 C C . ASN A 1 171 ? 3.566 5.862 1.279 1.00 85.06 171 ASN A C 1
ATOM 1315 O O . ASN A 1 171 ? 2.653 5.737 0.462 1.00 85.06 171 ASN A O 1
ATOM 1319 N N . LYS A 1 172 ? 4.748 6.388 0.942 1.00 87.81 172 LYS A N 1
ATOM 1320 C CA . LYS A 1 172 ? 5.086 6.827 -0.413 1.00 87.81 172 LYS A CA 1
ATOM 1321 C C . LYS A 1 172 ? 5.710 5.699 -1.238 1.00 87.81 172 LYS A C 1
ATOM 1323 O O . LYS A 1 172 ? 6.509 4.930 -0.696 1.00 87.81 172 LYS A O 1
ATOM 1328 N N . PRO A 1 173 ? 5.433 5.626 -2.550 1.00 87.12 173 PRO A N 1
ATOM 1329 C CA . PRO A 1 173 ? 6.225 4.804 -3.445 1.00 87.12 173 PRO A CA 1
ATOM 1330 C C . PRO A 1 173 ? 7.660 5.343 -3.496 1.00 87.12 173 PRO A C 1
ATOM 1332 O O . PRO A 1 173 ? 7.903 6.552 -3.533 1.00 87.12 173 PRO A O 1
ATOM 1335 N N . MET A 1 174 ? 8.624 4.434 -3.498 1.00 83.12 174 MET A N 1
ATOM 1336 C CA . MET A 1 174 ? 10.048 4.721 -3.542 1.00 83.12 174 MET A CA 1
ATOM 1337 C C . MET A 1 174 ? 10.695 3.933 -4.671 1.00 83.12 174 MET A C 1
ATOM 1339 O O . MET A 1 174 ? 10.576 2.712 -4.749 1.00 83.12 174 MET A O 1
ATOM 1343 N N . LEU A 1 175 ? 11.441 4.648 -5.506 1.00 79.25 175 LEU A N 1
ATOM 1344 C CA . LEU A 1 175 ? 12.311 4.071 -6.516 1.00 79.25 175 LEU A CA 1
ATOM 1345 C C . LEU A 1 175 ? 13.726 4.568 -6.244 1.00 79.25 175 LEU A C 1
ATOM 1347 O O . LEU A 1 175 ? 14.002 5.765 -6.347 1.00 79.25 175 LEU A O 1
ATOM 1351 N N . VAL A 1 176 ? 14.614 3.662 -5.846 1.00 79.25 176 VAL A N 1
ATOM 1352 C CA . VAL A 1 176 ? 15.987 4.010 -5.483 1.00 79.25 176 VAL A CA 1
ATOM 1353 C C . VAL A 1 176 ? 16.962 3.322 -6.418 1.00 79.25 176 VAL A C 1
ATOM 1355 O O . VAL A 1 176 ? 16.888 2.124 -6.662 1.00 79.25 176 VAL A O 1
ATOM 1358 N N . VAL A 1 177 ? 17.886 4.112 -6.949 1.00 77.00 177 VAL A N 1
ATOM 1359 C CA . VAL A 1 177 ? 18.939 3.637 -7.837 1.00 77.00 177 VAL A CA 1
ATOM 1360 C C . VAL A 1 177 ? 20.182 3.309 -7.017 1.00 77.00 177 VAL A C 1
ATOM 1362 O O . VAL A 1 177 ? 20.696 4.165 -6.286 1.00 77.00 177 VAL A O 1
ATOM 1365 N N . HIS A 1 178 ? 20.694 2.097 -7.193 1.00 79.25 178 HIS A N 1
ATOM 1366 C CA . HIS A 1 178 ? 21.905 1.593 -6.556 1.00 79.25 178 HIS A CA 1
ATOM 1367 C C . HIS A 1 178 ? 22.815 0.888 -7.577 1.00 79.25 178 HIS A C 1
ATOM 1369 O O . HIS A 1 178 ? 22.377 0.493 -8.657 1.00 79.25 178 HIS A O 1
ATOM 1375 N N . ASP A 1 179 ? 24.096 0.745 -7.229 1.00 77.75 179 ASP A N 1
ATOM 1376 C CA . ASP A 1 179 ? 25.069 -0.111 -7.925 1.00 77.75 179 ASP A CA 1
ATOM 1377 C C . ASP A 1 179 ? 25.120 0.060 -9.453 1.00 77.75 179 ASP A C 1
ATOM 1379 O O . ASP A 1 179 ? 24.989 -0.895 -10.223 1.00 77.75 179 ASP A O 1
ATOM 1383 N N . CYS A 1 180 ? 25.313 1.306 -9.894 1.00 75.94 180 CYS A N 1
ATOM 1384 C CA . CYS A 1 180 ? 25.461 1.632 -11.308 1.00 75.94 180 CYS A CA 1
ATOM 1385 C C . CYS A 1 180 ? 26.904 1.491 -11.807 1.00 75.94 180 CYS A C 1
ATOM 1387 O O . CYS A 1 180 ? 27.850 1.982 -11.193 1.00 75.94 180 CYS A O 1
ATOM 1389 N N . SER A 1 181 ? 27.048 0.877 -12.976 1.00 77.88 181 SER A N 1
ATOM 1390 C CA . SER A 1 181 ? 28.254 0.790 -13.794 1.00 77.88 181 SER A CA 1
ATOM 1391 C C . SER A 1 181 ? 27.926 1.158 -15.245 1.00 77.88 181 SER A C 1
ATOM 1393 O O . SER A 1 181 ? 26.780 1.441 -15.587 1.00 77.88 181 SER A O 1
ATOM 1395 N N . GLU A 1 182 ? 28.919 1.101 -16.133 1.00 75.12 182 GLU A N 1
ATOM 1396 C CA . GLU A 1 182 ? 28.758 1.461 -17.551 1.00 75.12 182 GLU A CA 1
ATOM 1397 C C . GLU A 1 182 ? 27.711 0.633 -18.320 1.00 75.12 182 GLU A C 1
ATOM 1399 O O . GLU A 1 182 ? 27.334 1.008 -19.429 1.00 75.12 182 GLU A O 1
ATOM 1404 N N . ARG A 1 183 ? 27.274 -0.514 -17.783 1.00 76.38 183 ARG A N 1
ATOM 1405 C CA . ARG A 1 183 ? 26.328 -1.430 -18.456 1.00 76.38 183 ARG A CA 1
ATOM 1406 C C . ARG A 1 183 ? 25.229 -1.975 -17.545 1.00 76.38 183 ARG A C 1
ATOM 1408 O O . ARG A 1 183 ? 24.374 -2.730 -18.009 1.00 76.38 183 ARG A O 1
ATOM 1415 N N . ARG A 1 184 ? 25.277 -1.663 -16.248 1.00 81.06 184 ARG A N 1
ATOM 1416 C CA . ARG A 1 184 ? 24.369 -2.204 -15.230 1.00 81.06 184 ARG A CA 1
ATOM 1417 C C . ARG A 1 184 ? 23.920 -1.119 -14.284 1.00 81.06 184 ARG A C 1
ATOM 1419 O O . ARG A 1 184 ? 24.744 -0.331 -13.856 1.00 81.06 184 ARG A O 1
ATOM 1426 N N . CYS A 1 185 ? 22.671 -1.180 -13.860 1.00 79.19 185 CYS A N 1
ATOM 1427 C CA . CYS A 1 185 ? 22.227 -0.572 -12.613 1.00 79.19 185 CYS A CA 1
ATOM 1428 C C . CYS A 1 185 ? 21.277 -1.524 -11.891 1.00 79.19 185 CYS A C 1
ATOM 1430 O O . CYS A 1 185 ? 20.644 -2.370 -12.525 1.00 79.19 185 CYS A O 1
ATOM 1432 N N . THR A 1 186 ? 21.148 -1.365 -10.581 1.00 82.50 186 THR A N 1
ATOM 1433 C CA . THR A 1 186 ? 20.097 -2.015 -9.796 1.00 82.50 186 THR A CA 1
ATOM 1434 C C . THR A 1 186 ? 19.111 -0.948 -9.335 1.00 82.50 186 THR A C 1
ATOM 1436 O O . THR A 1 186 ? 19.501 0.123 -8.872 1.00 82.50 186 THR A O 1
ATOM 1439 N N . LEU A 1 187 ? 17.820 -1.216 -9.488 1.00 80.88 187 LEU A N 1
ATOM 1440 C CA . LEU A 1 187 ? 16.746 -0.335 -9.045 1.00 80.88 187 LEU A CA 1
ATOM 1441 C C . LEU A 1 187 ? 15.965 -1.053 -7.953 1.00 80.88 187 LEU A C 1
ATOM 1443 O O . LEU A 1 18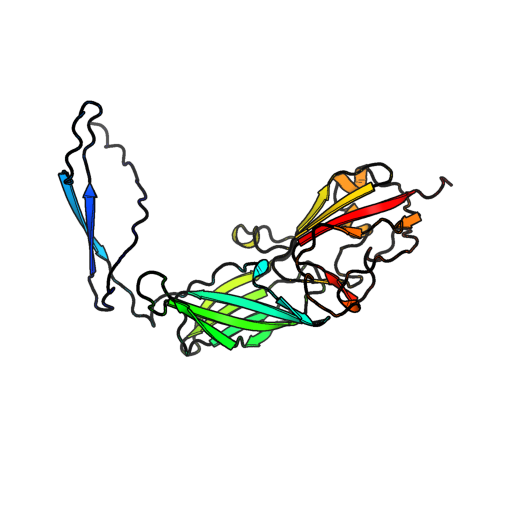7 ? 15.450 -2.135 -8.202 1.00 80.88 187 LEU A O 1
ATOM 1447 N N . THR A 1 188 ? 15.832 -0.462 -6.777 1.00 83.81 188 THR A N 1
ATOM 1448 C CA . THR A 1 188 ? 14.962 -0.993 -5.726 1.00 83.81 188 THR A CA 1
ATOM 1449 C C . THR A 1 188 ? 13.644 -0.237 -5.761 1.00 83.81 188 THR A C 1
ATOM 1451 O O . THR A 1 188 ? 13.608 0.983 -5.580 1.00 83.81 188 THR A O 1
ATOM 1454 N N . TRP A 1 189 ? 12.560 -0.966 -5.996 1.00 84.25 189 TRP A N 1
ATOM 1455 C CA . TRP A 1 189 ? 11.195 -0.463 -5.924 1.00 84.25 189 TRP A CA 1
ATOM 1456 C C . TRP A 1 189 ? 10.559 -0.879 -4.606 1.00 84.25 189 TRP A C 1
ATOM 1458 O O . TRP A 1 189 ? 10.716 -2.024 -4.180 1.00 84.25 189 TRP A O 1
ATOM 1468 N N . ARG A 1 190 ? 9.837 0.048 -3.975 1.00 86.50 190 ARG A N 1
ATOM 1469 C CA . ARG A 1 190 ? 8.999 -0.202 -2.800 1.00 86.50 190 ARG A CA 1
ATOM 1470 C C . ARG A 1 190 ? 7.735 0.638 -2.872 1.00 86.50 190 ARG A C 1
ATOM 1472 O O . ARG A 1 190 ? 7.814 1.828 -3.157 1.00 86.50 190 ARG A O 1
ATOM 1479 N N . ALA A 1 191 ? 6.595 0.057 -2.549 1.00 88.62 191 ALA A N 1
ATOM 1480 C CA . ALA A 1 191 ? 5.323 0.746 -2.441 1.00 88.62 191 ALA A CA 1
ATOM 1481 C C . ALA A 1 191 ? 4.413 0.044 -1.432 1.00 88.62 191 ALA A C 1
ATOM 1483 O O . ALA A 1 191 ? 4.466 -1.170 -1.255 1.00 88.62 191 ALA A O 1
ATOM 1484 N N . THR A 1 192 ? 3.555 0.827 -0.783 1.00 89.06 192 THR A N 1
ATOM 1485 C CA . THR A 1 192 ? 2.583 0.334 0.200 1.00 89.06 192 THR A CA 1
ATOM 1486 C C . THR A 1 192 ? 1.451 -0.480 -0.438 1.00 89.06 192 THR A C 1
ATOM 1488 O O . THR A 1 192 ? 0.875 -1.341 0.215 1.00 89.06 192 THR A O 1
ATOM 1491 N N . VAL A 1 193 ? 1.137 -0.210 -1.708 1.00 90.00 193 VAL A N 1
ATOM 1492 C CA . VAL A 1 193 ? 0.113 -0.893 -2.519 1.00 90.00 193 VAL A CA 1
ATOM 1493 C C . VAL A 1 193 ? 0.715 -1.280 -3.876 1.00 90.00 193 VAL A C 1
ATOM 1495 O O . VAL A 1 193 ? 1.718 -0.672 -4.268 1.00 90.00 193 VAL A O 1
ATOM 1498 N N . PRO A 1 194 ? 0.155 -2.257 -4.608 1.00 87.75 194 PRO A N 1
ATOM 1499 C CA . PRO A 1 194 ? 0.721 -2.687 -5.878 1.00 87.75 194 PRO A CA 1
ATOM 1500 C C . PRO A 1 194 ? 0.323 -1.708 -6.986 1.00 87.75 194 PRO A C 1
ATOM 1502 O O . PRO A 1 194 ? -0.774 -1.150 -6.977 1.00 87.75 194 PRO A O 1
ATOM 1505 N N . TYR A 1 195 ? 1.213 -1.508 -7.955 1.00 86.81 195 TYR A N 1
ATOM 1506 C CA . TYR A 1 195 ? 1.020 -0.577 -9.073 1.00 86.81 195 TYR A CA 1
ATOM 1507 C C . TYR A 1 195 ? 0.879 -1.332 -10.391 1.00 86.81 195 TYR A C 1
ATOM 1509 O O . TYR A 1 195 ? 1.376 -2.448 -10.534 1.00 86.81 195 TYR A O 1
ATOM 1517 N N . ARG A 1 196 ? 0.263 -0.704 -11.394 1.00 84.44 196 ARG A N 1
ATOM 1518 C CA . ARG A 1 196 ? 0.233 -1.226 -12.765 1.00 84.44 196 ARG A CA 1
ATOM 1519 C C . ARG A 1 196 ? 1.055 -0.346 -13.689 1.00 84.44 196 ARG A C 1
ATOM 1521 O O . ARG A 1 196 ? 0.856 0.864 -13.751 1.00 84.44 196 ARG A O 1
ATOM 1528 N N . VAL A 1 197 ? 1.936 -0.976 -14.463 1.00 76.88 197 VAL A N 1
ATOM 1529 C CA . VAL A 1 197 ? 2.781 -0.294 -15.442 1.00 76.88 197 VAL A CA 1
ATOM 1530 C C . VAL A 1 197 ? 1.937 0.284 -16.571 1.00 76.88 197 VAL A C 1
ATOM 1532 O O . VAL A 1 197 ? 1.368 -0.441 -17.396 1.00 76.88 197 VAL A O 1
ATOM 1535 N N . THR A 1 198 ? 1.961 1.607 -16.657 1.00 71.69 198 THR A N 1
ATOM 1536 C CA . THR A 1 198 ? 1.552 2.405 -17.814 1.00 71.69 198 THR A CA 1
ATOM 1537 C C . THR A 1 198 ? 2.751 3.230 -18.302 1.00 71.69 198 THR A C 1
ATOM 1539 O O . THR A 1 198 ? 3.746 3.350 -17.579 1.00 71.69 198 THR A O 1
ATOM 1542 N N . PRO A 1 199 ? 2.704 3.800 -19.521 1.00 64.19 199 PRO A N 1
ATOM 1543 C CA . PRO A 1 199 ? 3.726 4.750 -19.976 1.00 64.19 199 PRO A CA 1
ATOM 1544 C C . PRO A 1 199 ? 3.947 5.924 -19.004 1.00 64.19 199 PRO A C 1
ATOM 1546 O O . PRO A 1 199 ? 5.059 6.421 -18.876 1.00 64.19 199 PRO A O 1
ATOM 1549 N N . ASP A 1 200 ? 2.908 6.300 -18.258 1.00 64.81 200 ASP A N 1
ATOM 1550 C CA . ASP A 1 200 ? 2.885 7.488 -17.401 1.00 64.81 200 ASP A CA 1
ATOM 1551 C C . ASP A 1 200 ? 3.255 7.207 -15.932 1.00 64.81 200 ASP A C 1
ATOM 1553 O O . ASP A 1 200 ? 3.212 8.110 -15.096 1.00 64.81 200 ASP A O 1
ATOM 1557 N N . LEU A 1 201 ? 3.624 5.965 -15.594 1.00 73.62 201 LEU A N 1
ATOM 1558 C CA . LEU A 1 201 ? 3.976 5.572 -14.225 1.00 73.62 201 LEU A CA 1
ATOM 1559 C C . LEU A 1 201 ? 5.338 6.137 -13.772 1.00 73.62 201 LEU A C 1
ATOM 1561 O O . LEU A 1 201 ? 5.712 5.990 -12.618 1.00 73.62 201 LEU A O 1
ATOM 1565 N N . GLY A 1 202 ? 6.116 6.780 -14.648 1.00 67.38 202 GLY A N 1
ATOM 1566 C CA . GLY A 1 202 ? 7.401 7.375 -14.254 1.00 67.38 202 GLY A CA 1
ATOM 1567 C C . GLY A 1 202 ? 8.491 6.347 -13.913 1.00 67.38 202 GLY A C 1
ATOM 1568 O O . GLY A 1 202 ? 9.456 6.664 -13.230 1.00 67.38 202 GLY A O 1
ATOM 1569 N N . VAL A 1 203 ? 8.368 5.112 -14.407 1.00 69.44 203 VAL A N 1
ATOM 1570 C CA . VAL A 1 203 ? 9.384 4.042 -14.295 1.00 69.44 203 VAL A CA 1
ATOM 1571 C C . VAL A 1 203 ? 10.182 3.865 -15.597 1.00 69.44 203 VAL A C 1
ATOM 1573 O O . VAL A 1 203 ? 10.676 2.782 -15.900 1.00 69.44 203 VAL A O 1
ATOM 1576 N N . GLY A 1 204 ? 10.265 4.925 -16.405 1.00 71.06 204 GLY A N 1
ATOM 1577 C CA . GLY A 1 204 ? 11.018 4.968 -17.659 1.00 71.06 204 GLY A CA 1
ATOM 1578 C C . GLY A 1 204 ? 12.400 5.607 -17.510 1.00 71.06 204 GLY A C 1
ATOM 1579 O O . GLY A 1 204 ? 12.756 6.162 -16.467 1.00 71.06 204 GLY A O 1
ATOM 1580 N N . LEU A 1 205 ? 13.178 5.577 -18.594 1.00 69.00 205 LEU A N 1
ATOM 1581 C CA . LEU A 1 205 ? 14.536 6.126 -18.604 1.00 69.00 205 LEU A CA 1
ATOM 1582 C C . LEU A 1 205 ? 14.575 7.634 -18.325 1.00 69.00 205 LEU A C 1
ATOM 1584 O O . LEU A 1 205 ? 15.480 8.096 -17.633 1.00 69.00 205 LEU A O 1
ATOM 1588 N N . ALA A 1 206 ? 13.600 8.391 -18.837 1.00 69.81 206 ALA A N 1
ATOM 1589 C CA . ALA A 1 206 ? 13.496 9.833 -18.618 1.00 69.81 206 ALA A CA 1
ATOM 1590 C C . ALA A 1 206 ? 13.311 10.184 -17.132 1.00 69.81 206 ALA A C 1
ATOM 1592 O O . ALA A 1 206 ? 14.074 10.986 -16.603 1.00 69.81 206 ALA A O 1
ATOM 1593 N N . ALA A 1 207 ? 12.384 9.515 -16.442 1.00 70.56 207 ALA A N 1
ATOM 1594 C CA . ALA A 1 207 ? 12.138 9.731 -15.017 1.00 70.56 207 ALA A CA 1
ATOM 1595 C C . ALA A 1 207 ? 13.351 9.347 -14.153 1.00 70.56 207 ALA A C 1
ATOM 1597 O O . ALA A 1 207 ? 13.711 10.055 -13.217 1.00 70.56 207 ALA A O 1
ATOM 1598 N N . LEU A 1 208 ? 14.063 8.269 -14.500 1.00 70.62 208 LEU A N 1
ATOM 1599 C CA . LEU A 1 208 ? 15.287 7.913 -13.783 1.00 70.62 208 LEU A CA 1
ATOM 1600 C C . LEU A 1 208 ? 16.453 8.877 -14.041 1.00 70.62 208 LEU A C 1
ATOM 1602 O O . LEU A 1 208 ? 17.311 9.014 -13.172 1.00 70.62 208 LEU A O 1
ATOM 1606 N N . ARG A 1 209 ? 16.516 9.556 -15.195 1.00 69.00 209 ARG A N 1
ATOM 1607 C CA . ARG A 1 209 ? 17.529 10.600 -15.458 1.00 69.00 209 ARG A CA 1
ATOM 1608 C C . ARG A 1 209 ? 17.387 11.806 -14.530 1.00 69.00 209 ARG A C 1
ATOM 1610 O O . ARG A 1 209 ? 18.354 12.541 -14.372 1.00 69.00 209 ARG A O 1
ATOM 1617 N N . GLU A 1 210 ? 16.238 11.994 -13.889 1.00 67.50 210 GLU A N 1
ATOM 1618 C CA . GLU A 1 210 ? 16.075 13.008 -12.841 1.00 67.50 210 GLU A CA 1
ATOM 1619 C C . GLU A 1 210 ? 16.807 12.617 -11.547 1.00 67.50 210 GLU A C 1
ATOM 1621 O O . GLU A 1 210 ? 17.110 13.474 -10.718 1.00 67.50 210 GLU A O 1
ATOM 1626 N N . ASN A 1 211 ? 17.164 11.337 -11.378 1.00 67.75 211 ASN A N 1
ATOM 1627 C CA . ASN A 1 211 ? 17.994 10.890 -10.270 1.00 67.75 211 ASN A CA 1
ATOM 1628 C C . ASN A 1 211 ? 19.470 11.276 -10.513 1.00 67.75 211 ASN A C 1
ATOM 1630 O O . ASN A 1 211 ? 20.096 10.735 -11.430 1.00 67.75 211 ASN A O 1
ATOM 1634 N N . PRO A 1 212 ? 20.091 12.118 -9.661 1.00 65.56 212 PRO A N 1
ATOM 1635 C CA . PRO A 1 212 ? 21.447 12.621 -9.898 1.00 65.56 212 PRO A CA 1
ATOM 1636 C C . PRO A 1 212 ? 22.521 11.527 -9.979 1.00 65.56 212 PRO A C 1
ATOM 1638 O O . PRO A 1 212 ? 23.480 11.656 -10.738 1.00 65.56 212 PRO A O 1
ATOM 1641 N N . LYS A 1 213 ? 22.365 10.433 -9.216 1.00 66.88 213 LYS A N 1
ATOM 1642 C CA . LYS A 1 213 ? 23.314 9.307 -9.232 1.00 66.88 213 LYS A CA 1
ATOM 1643 C C . LYS A 1 213 ? 23.224 8.518 -10.534 1.00 66.88 213 LYS A C 1
ATOM 1645 O O . LYS A 1 213 ? 24.243 8.084 -11.056 1.00 66.88 213 LYS A O 1
ATOM 1650 N N . PHE A 1 214 ? 22.013 8.345 -11.054 1.00 66.31 214 PHE A N 1
ATOM 1651 C CA . PHE A 1 214 ? 21.770 7.634 -12.306 1.00 66.31 214 PHE A CA 1
ATOM 1652 C C . PHE A 1 214 ? 22.171 8.481 -13.521 1.00 66.31 214 PHE A C 1
ATOM 1654 O O . PHE A 1 214 ? 22.824 7.983 -14.436 1.00 66.31 214 PHE A O 1
ATOM 1661 N N . ALA A 1 215 ? 21.865 9.782 -13.497 1.00 66.81 215 ALA A N 1
ATOM 1662 C CA . ALA A 1 215 ? 22.217 10.738 -14.547 1.00 66.81 215 ALA A CA 1
ATOM 1663 C C . ALA A 1 215 ? 23.728 10.820 -14.816 1.00 66.81 215 ALA A C 1
ATOM 1665 O O . ALA A 1 215 ? 24.140 10.970 -15.963 1.00 66.81 215 ALA A O 1
ATOM 1666 N N . ALA A 1 216 ? 24.551 10.701 -13.769 1.00 64.75 216 ALA A N 1
ATOM 1667 C CA . ALA A 1 216 ? 26.006 10.803 -13.869 1.00 64.75 216 ALA A CA 1
ATOM 1668 C C . ALA A 1 216 ? 26.679 9.590 -14.540 1.00 64.75 216 ALA A C 1
ATOM 1670 O O . ALA A 1 216 ? 27.777 9.727 -15.076 1.00 64.75 216 ALA A O 1
ATOM 1671 N N . VAL A 1 217 ? 26.050 8.411 -14.496 1.00 64.44 217 VAL A N 1
ATOM 1672 C CA . VAL A 1 217 ? 26.649 7.135 -14.947 1.00 64.44 217 VAL A CA 1
ATOM 1673 C C . VAL A 1 217 ? 26.066 6.668 -16.285 1.00 64.44 217 VAL A C 1
ATOM 1675 O O . VAL A 1 217 ? 26.652 5.841 -16.982 1.00 64.44 217 VAL A O 1
ATOM 1678 N N . LEU A 1 218 ? 24.916 7.216 -16.673 1.00 62.56 218 LEU A N 1
ATOM 1679 C CA . LEU A 1 218 ? 24.237 6.861 -17.906 1.00 62.56 218 LEU A CA 1
ATOM 1680 C C . LEU A 1 218 ? 25.016 7.287 -19.163 1.00 62.56 218 LEU A C 1
ATOM 1682 O O . LEU A 1 218 ? 25.370 8.461 -19.309 1.00 62.56 218 LEU A O 1
ATOM 1686 N N . PRO A 1 219 ? 25.171 6.392 -20.156 1.00 59.97 219 PRO A N 1
ATOM 1687 C CA . PRO A 1 219 ? 25.517 6.805 -21.507 1.00 59.97 219 PRO A CA 1
ATOM 1688 C C . PRO A 1 219 ? 24.466 7.792 -22.041 1.00 59.97 219 PRO A C 1
ATOM 1690 O O . PRO A 1 219 ? 23.268 7.642 -21.782 1.00 59.97 219 PRO A O 1
ATOM 1693 N N . LYS A 1 220 ? 24.893 8.772 -22.853 1.00 58.28 220 LYS A N 1
ATOM 1694 C CA . LYS A 1 220 ? 23.975 9.745 -23.486 1.00 58.28 220 LYS A CA 1
ATOM 1695 C C . LYS A 1 220 ? 22.831 9.057 -24.250 1.00 58.28 220 LYS A C 1
ATOM 1697 O O . LYS A 1 220 ? 21.704 9.550 -24.225 1.00 58.28 220 LYS A O 1
ATOM 1702 N N . ASN A 1 221 ? 23.107 7.884 -24.824 1.00 57.06 221 ASN A N 1
ATOM 1703 C CA . ASN A 1 221 ? 22.168 7.044 -25.561 1.00 57.06 221 ASN A CA 1
ATOM 1704 C C . ASN A 1 221 ? 22.251 5.589 -25.060 1.00 57.06 221 ASN A C 1
ATOM 1706 O O . ASN A 1 221 ? 23.329 4.989 -25.079 1.00 57.06 221 ASN A O 1
ATOM 1710 N N . ILE A 1 222 ? 21.120 5.013 -24.642 1.00 61.44 222 ILE A N 1
ATOM 1711 C CA . ILE A 1 222 ? 21.001 3.579 -24.339 1.00 61.44 222 ILE A CA 1
ATOM 1712 C C . ILE A 1 222 ? 20.346 2.880 -25.527 1.00 61.44 222 ILE A C 1
ATOM 1714 O O . ILE A 1 222 ? 19.292 3.309 -25.993 1.00 61.44 222 ILE A O 1
ATOM 1718 N N . PHE A 1 223 ? 20.963 1.798 -26.005 1.00 52.38 223 PHE A N 1
ATOM 1719 C CA . PHE A 1 223 ? 20.520 1.101 -27.206 1.00 52.38 223 PHE A CA 1
ATOM 1720 C C . PHE A 1 223 ? 19.432 0.051 -26.951 1.00 52.38 223 PHE A C 1
ATOM 1722 O O . PHE A 1 223 ? 18.524 -0.077 -27.754 1.00 52.38 223 PHE A O 1
ATOM 1729 N N . SER A 1 224 ? 19.472 -0.700 -25.853 1.00 59.62 224 SER A N 1
ATOM 1730 C CA . SER A 1 224 ? 18.428 -1.693 -25.552 1.00 59.62 224 SER A CA 1
ATOM 1731 C C . SER A 1 224 ? 18.550 -2.233 -24.137 1.00 59.62 224 SER A C 1
ATOM 1733 O O . SER A 1 224 ? 19.648 -2.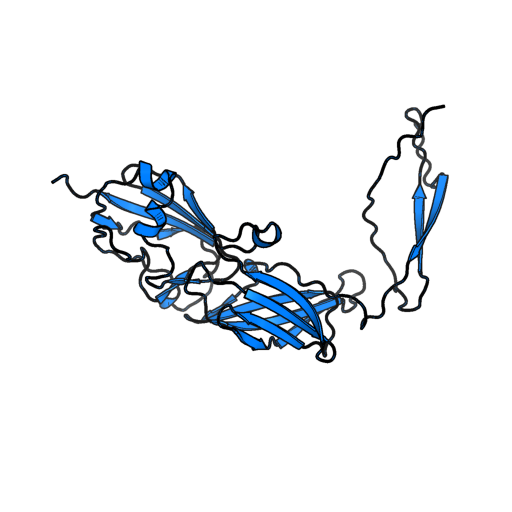259 -23.577 1.00 59.62 224 SER A O 1
ATOM 1735 N N . LEU A 1 225 ? 17.437 -2.726 -23.588 1.00 65.69 225 LEU A N 1
ATOM 1736 C CA . LEU A 1 225 ? 17.481 -3.617 -22.431 1.00 65.69 225 LEU A CA 1
ATOM 1737 C C . LEU A 1 225 ? 17.879 -5.024 -22.870 1.00 65.69 225 LEU A C 1
ATOM 1739 O O . LEU A 1 225 ? 17.234 -5.629 -23.730 1.00 65.69 225 LEU A O 1
ATOM 1743 N N . ASP A 1 226 ? 18.929 -5.541 -22.247 1.00 66.44 226 ASP A N 1
ATOM 1744 C CA . ASP A 1 226 ? 19.383 -6.921 -22.386 1.00 66.44 226 ASP A CA 1
ATOM 1745 C C . ASP A 1 226 ? 18.336 -7.879 -21.781 1.00 66.44 226 ASP A C 1
ATOM 1747 O O . ASP A 1 226 ? 17.632 -7.537 -20.824 1.00 66.44 226 ASP A O 1
ATOM 1751 N N . TYR A 1 227 ? 18.247 -9.095 -22.327 1.00 66.19 227 TYR A N 1
ATOM 1752 C CA . TYR A 1 227 ? 17.371 -10.168 -21.848 1.00 66.19 227 TYR A CA 1
ATOM 1753 C C . TYR A 1 227 ? 17.581 -10.563 -20.383 1.00 66.19 227 TYR A C 1
ATOM 1755 O O . TYR A 1 227 ? 16.683 -11.153 -19.789 1.00 66.19 227 TYR A O 1
ATOM 1763 N N . ARG A 1 228 ? 18.756 -10.260 -19.829 1.00 70.50 228 ARG A N 1
ATOM 1764 C CA . ARG A 1 228 ? 19.138 -10.473 -18.430 1.00 70.50 228 ARG A CA 1
ATOM 1765 C C . ARG A 1 228 ? 18.582 -9.412 -17.490 1.00 70.50 228 ARG A C 1
ATOM 1767 O O . ARG A 1 228 ? 18.700 -9.577 -16.278 1.00 70.50 228 ARG A O 1
ATOM 1774 N N . SER A 1 229 ? 18.007 -8.331 -18.020 1.00 74.75 229 SER A N 1
ATOM 1775 C CA . SER A 1 229 ? 17.240 -7.410 -17.188 1.00 74.75 229 SER A CA 1
ATOM 1776 C C . SER A 1 229 ? 16.052 -8.166 -16.617 1.00 74.75 229 SER A C 1
ATOM 1778 O O . SER A 1 229 ? 15.337 -8.805 -17.379 1.00 74.75 229 SER A O 1
ATOM 1780 N N . ALA A 1 230 ? 15.859 -8.141 -15.304 1.00 73.94 230 ALA A N 1
ATOM 1781 C CA . ALA A 1 230 ? 14.798 -8.893 -14.645 1.00 73.94 230 ALA A CA 1
ATOM 1782 C C . ALA A 1 230 ? 14.547 -8.368 -13.233 1.00 73.94 230 ALA A C 1
ATOM 1784 O O . ALA A 1 230 ? 15.447 -7.817 -12.590 1.00 73.94 230 ALA A O 1
ATOM 1785 N N . TRP A 1 231 ? 13.329 -8.602 -12.746 1.00 73.56 231 TRP A N 1
ATOM 1786 C CA . TRP A 1 231 ? 13.041 -8.502 -11.325 1.00 73.56 231 TRP A CA 1
ATOM 1787 C C . TRP A 1 231 ? 13.707 -9.649 -10.571 1.00 73.56 231 TRP A C 1
ATOM 1789 O O . TRP A 1 231 ? 13.742 -10.794 -11.020 1.00 73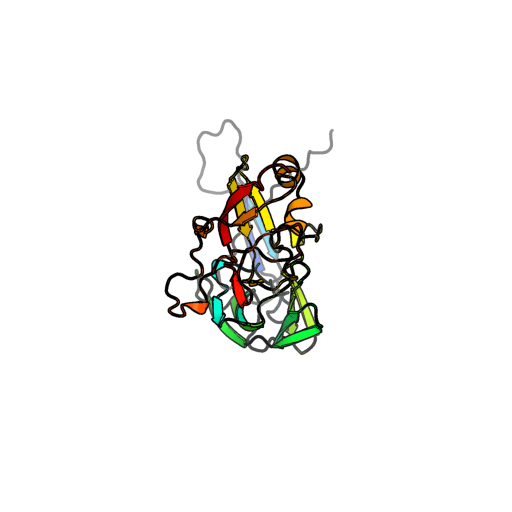.56 231 TRP A O 1
ATOM 1799 N N . GLN A 1 232 ? 14.219 -9.317 -9.402 1.00 73.75 232 GLN A N 1
ATOM 1800 C CA . GLN A 1 232 ? 14.774 -10.209 -8.403 1.00 73.75 232 GLN A CA 1
ATOM 1801 C C . GLN A 1 232 ? 14.094 -9.880 -7.070 1.00 73.75 232 GLN A C 1
ATOM 1803 O O . GLN A 1 232 ? 13.569 -8.779 -6.883 1.00 73.75 232 GLN A O 1
ATOM 1808 N N . ASN A 1 233 ? 14.080 -10.842 -6.148 1.00 68.31 233 ASN A N 1
ATOM 1809 C CA . ASN A 1 233 ? 13.563 -10.651 -4.787 1.00 68.31 233 ASN A CA 1
ATOM 1810 C C . ASN A 1 233 ? 12.099 -10.153 -4.710 1.00 68.31 233 ASN A C 1
ATOM 1812 O O . ASN A 1 233 ? 11.739 -9.450 -3.772 1.00 68.31 233 ASN A O 1
ATOM 1816 N N . HIS A 1 234 ? 11.249 -10.521 -5.677 1.00 68.88 234 HIS A N 1
ATOM 1817 C CA . HIS A 1 234 ? 9.834 -10.134 -5.722 1.00 68.88 234 HIS A CA 1
ATOM 1818 C C . HIS A 1 234 ? 8.935 -11.269 -5.186 1.00 68.88 234 HIS A C 1
ATOM 1820 O O . HIS A 1 234 ? 8.533 -12.173 -5.918 1.00 68.88 234 HIS A O 1
ATOM 1826 N N . GLN A 1 235 ? 8.633 -11.279 -3.886 1.00 64.25 235 GLN A N 1
ATOM 1827 C CA . GLN A 1 235 ? 7.832 -12.366 -3.289 1.00 64.25 235 GLN A CA 1
ATOM 1828 C C . GLN A 1 235 ? 6.315 -12.206 -3.490 1.00 64.25 235 GLN A C 1
ATOM 1830 O O . GLN A 1 235 ? 5.583 -13.180 -3.336 1.00 64.25 235 GLN A O 1
ATOM 1835 N N . ASP A 1 236 ? 5.854 -11.033 -3.931 1.00 65.31 236 ASP A N 1
ATOM 1836 C CA . ASP A 1 236 ? 4.427 -10.681 -4.047 1.00 65.31 236 ASP A CA 1
ATOM 1837 C C . ASP A 1 236 ? 3.614 -11.546 -5.027 1.00 65.31 236 ASP A C 1
ATOM 1839 O O . ASP A 1 236 ? 2.388 -11.575 -4.962 1.00 65.31 236 ASP A O 1
ATOM 1843 N N . PHE A 1 237 ? 4.278 -12.261 -5.941 1.00 61.97 237 PHE A N 1
ATOM 1844 C CA . PHE A 1 237 ? 3.621 -13.097 -6.955 1.00 61.97 237 PHE A CA 1
ATOM 1845 C C . PHE A 1 237 ? 3.790 -14.604 -6.711 1.00 61.97 237 PHE A C 1
ATOM 1847 O O . PHE A 1 237 ? 3.397 -15.418 -7.552 1.00 61.97 237 PHE A O 1
ATOM 1854 N N . ALA A 1 238 ? 4.388 -15.002 -5.584 1.00 55.50 238 ALA A N 1
ATOM 1855 C CA . ALA A 1 238 ? 4.565 -16.409 -5.246 1.00 55.50 238 ALA A CA 1
ATOM 1856 C C . ALA A 1 238 ? 3.195 -17.097 -5.079 1.00 55.50 238 ALA A C 1
ATOM 1858 O O . ALA A 1 238 ? 2.406 -16.734 -4.214 1.00 55.50 238 ALA A O 1
ATOM 1859 N N . GLY A 1 239 ? 2.908 -18.098 -5.918 1.00 51.53 239 GLY A N 1
ATOM 1860 C CA . GLY A 1 239 ? 1.654 -18.864 -5.873 1.00 51.53 239 GLY A CA 1
ATOM 1861 C C . GLY A 1 239 ? 0.529 -18.358 -6.787 1.00 51.53 239 GLY A C 1
ATOM 1862 O O . GLY A 1 239 ? -0.490 -19.037 -6.898 1.00 51.53 239 GLY A O 1
ATOM 1863 N N . LEU A 1 240 ? 0.706 -17.235 -7.495 1.00 61.44 240 LEU A N 1
ATOM 1864 C CA . LEU A 1 240 ? -0.250 -16.777 -8.509 1.00 61.44 240 LEU A CA 1
ATOM 1865 C C . LEU A 1 240 ? 0.015 -17.487 -9.848 1.00 61.44 240 LEU A C 1
ATOM 1867 O O . LEU A 1 240 ? 1.132 -17.492 -10.361 1.00 61.44 240 LEU A O 1
ATOM 1871 N N . SER A 1 241 ? -1.017 -18.122 -10.410 1.00 51.38 241 SER A N 1
ATOM 1872 C CA . SER A 1 241 ? -0.920 -18.974 -11.608 1.00 51.38 241 SER A CA 1
ATOM 1873 C C . SER A 1 241 ? -1.083 -18.225 -12.938 1.00 51.38 241 SER A C 1
ATOM 1875 O O . SER A 1 241 ? -0.892 -18.819 -14.004 1.00 51.38 241 SER A O 1
ATOM 1877 N N . ASP A 1 242 ? -1.411 -16.931 -12.908 1.00 60.94 242 ASP A N 1
ATOM 1878 C CA . ASP A 1 242 ? -1.563 -16.129 -14.120 1.00 60.94 242 ASP A CA 1
ATOM 1879 C C . ASP A 1 242 ? -0.199 -15.666 -14.655 1.00 60.94 242 ASP A C 1
ATOM 1881 O O . ASP A 1 242 ? 0.473 -14.796 -14.098 1.00 60.94 242 ASP A O 1
ATOM 1885 N N . LYS A 1 243 ? 0.194 -16.232 -15.800 1.00 52.97 243 LYS A N 1
ATOM 1886 C CA . LYS A 1 243 ? 1.438 -15.897 -16.509 1.00 52.97 243 LYS A CA 1
ATOM 1887 C C . LYS A 1 243 ? 1.518 -14.427 -16.945 1.00 52.97 243 LYS A C 1
ATOM 1889 O O . LYS A 1 243 ? 2.617 -13.973 -17.247 1.00 52.97 243 LYS A O 1
ATOM 1894 N N . LYS A 1 244 ? 0.397 -13.694 -16.999 1.00 55.72 244 LYS A N 1
ATOM 1895 C CA . LYS A 1 244 ? 0.348 -12.262 -17.352 1.00 55.72 244 LYS A CA 1
ATOM 1896 C C . LYS A 1 244 ? 0.623 -11.328 -16.170 1.00 55.72 244 LYS A C 1
ATOM 1898 O O . LYS A 1 244 ? 0.842 -10.143 -16.397 1.00 55.72 244 LYS A O 1
ATOM 1903 N N . LEU A 1 245 ? 0.630 -11.845 -14.938 1.00 58.22 245 LEU A N 1
ATOM 1904 C CA . LEU A 1 245 ? 0.986 -11.069 -13.744 1.00 58.22 245 LEU A CA 1
ATOM 1905 C C . LEU A 1 245 ? 2.497 -10.924 -13.576 1.00 58.22 245 LEU A C 1
ATOM 1907 O O . LEU A 1 245 ? 2.951 -9.986 -12.926 1.00 58.22 245 LEU A O 1
ATOM 1911 N N . LEU A 1 246 ? 3.280 -11.834 -14.165 1.00 59.25 246 LEU A N 1
ATOM 1912 C CA . LEU A 1 246 ? 4.729 -11.751 -14.094 1.00 59.25 246 LEU A CA 1
ATOM 1913 C C . LEU A 1 246 ? 5.227 -10.576 -14.942 1.00 59.25 246 LEU A C 1
ATOM 1915 O O . LEU A 1 246 ? 4.918 -10.508 -16.136 1.00 59.25 246 LEU A O 1
ATOM 1919 N N . PRO A 1 247 ? 6.028 -9.671 -14.362 1.00 61.12 247 PRO A N 1
ATOM 1920 C CA . PRO A 1 247 ? 6.518 -8.517 -15.083 1.00 61.12 247 PRO A CA 1
ATOM 1921 C C . PRO A 1 247 ? 7.415 -8.905 -16.256 1.00 61.12 247 PRO A C 1
ATOM 1923 O O . PRO A 1 247 ? 8.499 -9.458 -16.076 1.00 61.12 247 PRO A O 1
ATOM 1926 N N . ALA A 1 248 ? 6.971 -8.583 -17.475 1.00 64.06 248 ALA A N 1
ATOM 1927 C CA . ALA A 1 248 ? 7.752 -8.792 -18.688 1.00 64.06 248 ALA A CA 1
ATOM 1928 C C . ALA A 1 248 ? 8.548 -7.529 -19.044 1.00 64.06 248 ALA A C 1
ATOM 1930 O O . ALA A 1 248 ? 8.024 -6.413 -19.009 1.00 64.06 248 ALA A O 1
ATOM 1931 N N . ILE A 1 249 ? 9.820 -7.711 -19.406 1.00 68.81 249 ILE A N 1
ATOM 1932 C CA . ILE A 1 249 ? 10.734 -6.625 -19.784 1.00 68.81 249 ILE A CA 1
ATOM 1933 C C . ILE A 1 249 ? 10.436 -6.150 -21.205 1.00 68.81 249 ILE A C 1
ATOM 1935 O O . ILE A 1 249 ? 10.319 -6.954 -22.132 1.00 68.81 249 ILE A O 1
ATOM 1939 N N . ASN A 1 250 ? 10.370 -4.834 -21.385 1.00 66.25 250 ASN A N 1
ATOM 1940 C CA . ASN A 1 250 ? 10.183 -4.206 -22.682 1.00 66.25 250 ASN A CA 1
ATOM 1941 C C . ASN A 1 250 ? 11.537 -4.027 -23.395 1.00 66.25 250 ASN A C 1
ATOM 1943 O O . ASN A 1 250 ? 12.332 -3.148 -23.047 1.00 66.25 250 ASN A O 1
ATOM 1947 N N . ARG A 1 251 ? 11.821 -4.872 -24.393 1.00 65.75 251 ARG A N 1
ATOM 1948 C CA . ARG A 1 251 ? 13.058 -4.800 -25.191 1.00 65.75 251 ARG A CA 1
ATOM 1949 C C . ARG A 1 251 ? 12.868 -3.854 -26.376 1.00 65.75 251 ARG A C 1
ATOM 1951 O O . ARG A 1 251 ? 12.459 -4.282 -27.449 1.00 65.75 251 ARG A O 1
ATOM 1958 N N . VAL A 1 252 ? 13.148 -2.571 -26.166 1.00 64.19 252 VAL A N 1
ATOM 1959 C CA . VAL A 1 252 ? 13.065 -1.517 -27.194 1.00 64.19 252 VAL A CA 1
ATOM 1960 C C . VAL A 1 252 ? 14.336 -0.666 -27.159 1.00 64.19 252 VAL A C 1
ATOM 1962 O O . VAL A 1 252 ? 15.076 -0.685 -26.175 1.00 64.19 252 VAL A O 1
ATOM 1965 N N . LEU A 1 253 ? 14.603 0.054 -28.248 1.00 60.09 253 LEU A N 1
ATOM 1966 C CA . LEU A 1 253 ? 15.652 1.060 -28.340 1.00 60.09 253 LEU A CA 1
ATOM 1967 C C . LEU A 1 253 ? 15.214 2.375 -27.680 1.00 60.09 253 LEU A C 1
ATOM 1969 O O . LEU A 1 253 ? 14.334 3.065 -28.186 1.00 60.09 253 LEU A O 1
ATOM 1973 N N . TYR A 1 254 ? 15.836 2.727 -26.549 1.00 65.06 254 TYR A N 1
ATOM 1974 C CA . TYR A 1 254 ? 15.468 3.890 -25.731 1.00 65.06 254 TYR A CA 1
ATOM 1975 C C . TYR A 1 254 ? 16.261 5.140 -26.150 1.00 65.06 254 TYR A C 1
ATOM 1977 O O . TYR A 1 254 ? 17.237 5.532 -25.507 1.00 65.06 254 TYR A O 1
ATOM 1985 N N . GLN A 1 255 ? 15.821 5.822 -27.211 1.00 56.62 255 GLN A N 1
ATOM 1986 C CA . GLN A 1 255 ? 16.421 7.086 -27.686 1.00 56.62 255 GLN A CA 1
ATOM 1987 C C . GLN A 1 255 ? 15.918 8.311 -26.900 1.00 56.62 255 GLN A C 1
ATOM 1989 O O . GLN A 1 255 ? 15.536 9.325 -27.476 1.00 56.62 255 GLN A O 1
ATOM 1994 N N . GLY A 1 256 ? 15.867 8.209 -25.569 1.00 54.38 256 GLY A N 1
ATOM 1995 C CA . GLY A 1 256 ? 15.282 9.246 -24.710 1.00 54.38 256 GLY A CA 1
ATOM 1996 C C . GLY A 1 256 ? 13.749 9.250 -24.666 1.00 54.38 256 GLY A C 1
ATOM 1997 O O . GLY A 1 256 ? 13.167 10.269 -24.312 1.00 54.38 256 GLY A O 1
ATOM 1998 N N . SER A 1 257 ? 13.094 8.139 -25.020 1.00 56.69 257 SER A N 1
ATOM 1999 C CA . SER A 1 257 ? 11.634 8.023 -25.002 1.00 56.69 257 SER A CA 1
ATOM 2000 C C . SER A 1 257 ? 11.060 7.861 -23.585 1.00 56.69 257 SER A C 1
ATOM 2002 O O . SER A 1 257 ? 11.701 7.308 -22.689 1.00 56.69 257 SER A O 1
ATOM 2004 N N . ASN A 1 258 ? 9.807 8.297 -23.411 1.00 61.31 258 ASN A N 1
ATOM 2005 C CA . ASN A 1 258 ? 8.955 8.055 -22.235 1.00 61.31 258 ASN A CA 1
ATOM 2006 C C . ASN A 1 258 ? 8.500 6.583 -22.117 1.00 61.31 258 ASN A C 1
ATOM 2008 O O . ASN A 1 258 ? 7.489 6.286 -21.486 1.00 61.31 258 ASN A O 1
ATOM 2012 N N . ASP A 1 259 ? 9.200 5.643 -22.755 1.00 64.12 259 ASP A N 1
ATOM 2013 C CA . ASP A 1 259 ? 8.820 4.239 -22.695 1.00 64.12 259 ASP A CA 1
ATOM 2014 C C . ASP A 1 259 ? 9.257 3.622 -21.363 1.00 64.12 259 ASP A C 1
ATOM 2016 O O . ASP A 1 259 ? 10.392 3.782 -20.903 1.00 64.12 259 ASP A O 1
ATOM 2020 N N . SER A 1 260 ? 8.330 2.898 -20.737 1.00 70.56 260 SER A N 1
ATOM 2021 C CA . SER A 1 260 ? 8.600 2.108 -19.539 1.00 70.56 260 SER A CA 1
ATOM 2022 C C . SER A 1 260 ? 9.551 0.951 -19.856 1.00 70.56 260 SER A C 1
ATOM 2024 O O . SER A 1 260 ? 9.416 0.296 -20.896 1.00 70.56 260 SER A O 1
ATOM 2026 N N . PHE A 1 261 ? 10.464 0.652 -18.923 1.00 69.88 261 PHE A N 1
ATOM 2027 C CA . PHE A 1 261 ? 11.331 -0.534 -18.988 1.00 69.88 261 PHE A CA 1
ATOM 2028 C C . PHE A 1 261 ? 10.551 -1.852 -18.929 1.00 69.88 261 PHE A C 1
ATOM 2030 O O . PHE A 1 261 ? 11.051 -2.907 -19.327 1.00 69.88 261 PHE A O 1
ATOM 2037 N N . MET A 1 262 ? 9.323 -1.803 -18.423 1.00 72.44 262 MET A N 1
ATOM 2038 C CA . MET A 1 262 ? 8.414 -2.936 -18.338 1.00 72.44 262 MET A CA 1
ATOM 2039 C C . MET A 1 262 ? 7.347 -2.837 -19.422 1.00 72.44 262 MET A C 1
ATOM 2041 O O . MET A 1 262 ? 6.922 -1.750 -19.817 1.00 72.44 262 MET A O 1
ATOM 2045 N N . THR A 1 263 ? 6.907 -3.990 -19.917 1.00 67.56 263 THR A N 1
ATOM 2046 C CA . THR A 1 263 ? 5.826 -4.057 -20.901 1.00 67.56 263 THR A CA 1
ATOM 2047 C C . THR A 1 263 ? 4.555 -3.423 -20.342 1.00 67.56 263 THR A C 1
ATOM 2049 O O . THR A 1 263 ? 4.238 -3.531 -19.153 1.00 67.56 263 THR A O 1
ATOM 2052 N N . ARG A 1 264 ? 3.815 -2.745 -21.223 1.00 66.12 264 ARG A N 1
ATOM 2053 C CA . ARG A 1 264 ? 2.511 -2.163 -20.887 1.00 66.12 264 ARG A CA 1
ATOM 2054 C C . ARG A 1 264 ? 1.605 -3.277 -20.350 1.00 66.12 264 ARG A C 1
ATOM 2056 O O . ARG A 1 264 ? 1.606 -4.365 -20.919 1.00 66.12 264 ARG A O 1
ATOM 2063 N N . ASN A 1 265 ? 0.824 -2.989 -19.306 1.00 65.00 265 ASN A N 1
ATOM 2064 C CA . ASN A 1 265 ? -0.092 -3.933 -18.637 1.00 65.00 265 ASN A CA 1
ATOM 2065 C C . ASN A 1 265 ? 0.542 -4.954 -17.683 1.00 65.00 265 ASN A C 1
ATOM 2067 O O . ASN A 1 265 ? -0.113 -5.919 -17.308 1.00 65.00 265 ASN A O 1
ATOM 2071 N N . THR A 1 266 ? 1.778 -4.726 -17.260 1.00 72.75 266 THR A N 1
ATOM 2072 C CA . THR A 1 266 ? 2.417 -5.511 -16.202 1.00 72.75 266 THR A CA 1
ATOM 2073 C C . THR A 1 266 ? 1.986 -5.018 -14.811 1.00 72.75 266 THR A C 1
ATOM 2075 O O . THR A 1 266 ? 1.974 -3.809 -14.575 1.00 72.75 266 THR A O 1
ATOM 2078 N N . ALA A 1 267 ? 1.688 -5.925 -13.876 1.00 75.69 267 ALA A N 1
ATOM 2079 C CA . ALA A 1 267 ? 1.593 -5.591 -12.452 1.00 75.69 267 ALA A CA 1
ATOM 2080 C C . ALA A 1 267 ? 3.004 -5.464 -11.847 1.00 75.69 267 ALA A C 1
ATOM 2082 O O . ALA A 1 267 ? 3.880 -6.290 -12.105 1.00 75.69 267 ALA A O 1
ATOM 2083 N N . MET A 1 268 ? 3.241 -4.422 -11.055 1.00 78.62 268 MET A N 1
ATOM 2084 C CA . MET A 1 268 ? 4.473 -4.247 -10.288 1.00 78.62 268 MET A CA 1
ATOM 2085 C C . MET A 1 268 ? 4.311 -4.835 -8.887 1.00 78.62 268 MET A C 1
ATOM 2087 O O . MET A 1 268 ? 3.244 -4.673 -8.288 1.00 78.62 268 MET A O 1
ATOM 2091 N N . PRO A 1 269 ? 5.359 -5.477 -8.344 1.00 75.81 269 PRO A N 1
ATOM 2092 C CA . PRO A 1 269 ? 5.335 -5.947 -6.964 1.00 75.81 269 PRO A CA 1
ATOM 2093 C C . PRO A 1 269 ? 5.234 -4.763 -5.985 1.00 75.81 269 PRO A C 1
ATOM 2095 O O . PRO A 1 269 ? 5.522 -3.621 -6.349 1.00 75.81 269 PRO A O 1
ATOM 2098 N N . HIS A 1 270 ? 4.877 -5.024 -4.731 1.00 81.88 270 HIS A N 1
ATOM 2099 C CA . HIS A 1 270 ? 5.038 -4.063 -3.638 1.00 81.88 270 HIS A CA 1
ATOM 2100 C C . HIS A 1 270 ? 6.511 -3.757 -3.407 1.00 81.88 270 HIS A C 1
ATOM 2102 O O . HIS A 1 270 ? 6.869 -2.615 -3.143 1.00 81.88 270 HIS A O 1
ATOM 2108 N N . THR A 1 271 ? 7.382 -4.759 -3.531 1.00 83.81 271 THR A N 1
ATOM 2109 C CA . THR A 1 271 ? 8.827 -4.579 -3.395 1.00 83.81 271 THR A CA 1
ATOM 2110 C C . THR A 1 271 ? 9.605 -5.481 -4.340 1.00 83.81 271 THR A C 1
ATOM 2112 O O . THR A 1 271 ? 9.232 -6.623 -4.605 1.00 83.81 271 THR A O 1
ATOM 2115 N N . GLY A 1 272 ? 10.735 -4.990 -4.833 1.00 79.81 272 GLY A N 1
ATOM 2116 C CA . GLY A 1 272 ? 11.655 -5.815 -5.603 1.00 79.81 272 GLY A CA 1
ATOM 2117 C C . GLY A 1 272 ? 12.895 -5.058 -6.039 1.00 79.81 272 GLY A C 1
ATOM 2118 O O . GLY A 1 272 ? 12.925 -3.825 -6.030 1.00 79.81 272 GLY A O 1
ATOM 2119 N N . ASP A 1 273 ? 13.895 -5.817 -6.471 1.00 81.69 273 ASP A N 1
ATOM 2120 C CA . ASP A 1 273 ? 15.090 -5.275 -7.103 1.00 81.69 273 ASP A CA 1
ATOM 2121 C C . ASP A 1 273 ? 15.034 -5.573 -8.599 1.00 81.69 273 ASP A C 1
ATOM 2123 O O . ASP A 1 273 ? 14.970 -6.726 -9.017 1.00 81.69 273 ASP A O 1
ATOM 2127 N N . PHE A 1 274 ? 15.064 -4.545 -9.434 1.00 79.31 274 PHE A N 1
ATOM 2128 C CA . PHE A 1 274 ? 15.159 -4.687 -10.875 1.00 79.31 274 PHE A CA 1
ATOM 2129 C C . PHE A 1 274 ? 16.609 -4.494 -11.309 1.00 79.31 274 PHE A C 1
ATOM 2131 O O . PHE A 1 274 ? 17.170 -3.401 -11.204 1.00 79.31 274 PHE A O 1
ATOM 2138 N N . SER A 1 275 ? 17.226 -5.558 -11.820 1.00 81.81 275 SER A N 1
ATOM 2139 C CA . SER A 1 275 ? 18.522 -5.437 -12.487 1.00 81.81 275 SER A CA 1
ATOM 2140 C C . SER A 1 275 ? 18.294 -4.874 -13.886 1.00 81.81 275 SER A C 1
ATOM 2142 O O . SER A 1 275 ? 17.696 -5.534 -14.731 1.00 81.81 275 SER A O 1
ATOM 2144 N N . LEU A 1 276 ? 18.776 -3.659 -14.131 1.00 79.00 276 LEU A N 1
ATOM 2145 C CA . LEU A 1 276 ? 18.737 -2.989 -15.424 1.00 79.00 276 LEU A CA 1
ATOM 2146 C C . LEU A 1 276 ? 20.050 -3.259 -16.161 1.00 79.00 276 LEU A C 1
ATOM 2148 O O . LEU A 1 276 ? 21.099 -2.730 -15.788 1.00 79.00 276 LEU A O 1
ATOM 2152 N N . MET A 1 277 ? 19.996 -4.088 -17.199 1.00 79.62 277 MET A N 1
ATOM 2153 C CA . MET A 1 277 ? 21.144 -4.419 -18.038 1.00 79.62 277 MET A CA 1
ATOM 2154 C C . MET A 1 277 ? 20.967 -3.748 -19.393 1.00 79.62 277 MET A C 1
ATOM 2156 O O . MET A 1 277 ? 19.965 -3.980 -20.068 1.00 79.62 277 MET A O 1
ATOM 2160 N N . PHE A 1 278 ? 21.915 -2.902 -19.785 1.00 77.56 278 PHE A N 1
ATOM 2161 C CA . PHE A 1 278 ? 21.784 -2.108 -21.001 1.00 77.56 278 PHE A CA 1
ATOM 2162 C C . PHE A 1 278 ? 23.036 -2.139 -21.868 1.00 77.56 278 PHE A C 1
ATOM 2164 O O . PHE A 1 278 ? 24.169 -2.180 -21.383 1.00 77.56 278 PHE A O 1
ATOM 2171 N N . GLU A 1 279 ? 22.810 -2.088 -23.177 1.00 73.31 279 GLU A N 1
ATOM 2172 C CA . GLU A 1 279 ? 23.870 -1.943 -24.168 1.00 73.31 279 GLU A CA 1
ATOM 2173 C C . GLU A 1 279 ? 24.062 -0.452 -24.498 1.00 73.31 279 GLU A C 1
ATOM 2175 O O . GLU A 1 279 ? 23.087 0.235 -24.833 1.00 73.31 279 GLU A O 1
ATOM 2180 N N . PRO A 1 280 ? 25.286 0.095 -24.390 1.00 67.19 280 PRO A N 1
ATOM 2181 C CA . PRO A 1 280 ? 25.553 1.460 -24.827 1.00 67.19 280 PRO A CA 1
ATOM 2182 C C . PRO A 1 280 ? 25.413 1.544 -26.351 1.00 67.19 280 PRO A C 1
ATOM 2184 O O . PRO A 1 280 ? 25.870 0.646 -27.060 1.00 67.19 280 PRO A O 1
ATOM 2187 N N . SER A 1 281 ? 24.826 2.624 -26.884 1.00 62.72 281 SER A N 1
ATOM 2188 C CA . SER A 1 281 ? 24.865 2.823 -28.339 1.00 62.72 281 SER A CA 1
ATOM 2189 C C . SER A 1 281 ? 26.320 2.979 -28.778 1.00 62.72 281 SER A C 1
ATOM 2191 O O . SER A 1 281 ? 27.064 3.741 -28.152 1.00 62.72 281 SER A O 1
ATOM 2193 N N . ALA A 1 282 ? 26.728 2.310 -29.860 1.00 57.28 282 ALA A N 1
ATOM 2194 C CA . ALA A 1 282 ? 28.020 2.585 -30.482 1.00 57.28 282 ALA A CA 1
ATOM 2195 C C . ALA A 1 282 ? 28.144 4.102 -30.703 1.00 57.28 282 ALA A C 1
ATOM 2197 O O . ALA A 1 282 ? 27.196 4.731 -31.178 1.00 57.28 282 ALA A O 1
ATOM 2198 N N . ARG A 1 283 ? 29.263 4.696 -30.266 1.00 48.47 283 ARG A N 1
ATOM 2199 C CA . ARG A 1 283 ? 29.535 6.127 -30.451 1.00 48.47 283 ARG A CA 1
ATOM 2200 C C . ARG A 1 283 ? 29.352 6.453 -31.940 1.00 48.47 283 ARG A C 1
ATOM 2202 O O . ARG A 1 283 ? 30.073 5.883 -32.755 1.00 48.47 283 ARG A O 1
ATOM 2209 N N . GLN A 1 284 ? 28.382 7.307 -32.266 1.00 44.81 284 GLN A N 1
ATOM 2210 C CA . GLN A 1 284 ? 28.412 8.089 -33.502 1.00 44.81 284 GLN A CA 1
ATOM 2211 C C . GLN A 1 284 ? 29.261 9.328 -33.249 1.00 44.81 284 GLN A C 1
ATOM 2213 O O . GLN A 1 284 ? 29.108 9.913 -32.148 1.00 44.81 284 GLN A O 1
#

pLDDT: mean 73.66, std 16.61, range [33.94, 97.25]

Foldseek 3Di:
DDDDDDDDDDDDDDDDDPPPLDAWDKDWDAAADDDVPDPDDDPGGPDIDIDTDHDHPLLPDQKDWDAFDLVPWADPDLFKIKGKIWIFSDDPPKWKWKQKPVRDTWTWDWDDFDADPRPRDGGTTITIDIDTAAAALQIWIKMFIADPNHTRDIATRAHHPPDPDPSHPVRGWDWDWDDDALFKIKIKTAHSHKHFYDLRHLQDPLSCCVPPVSVVHYALFWAWFDPPWAWDPQCNCPPPPDPQQGWAADTGGPRVDSGHRTDHSHMGGNITMTMTGTDHPDDD

Organism: Chromobacterium violaceum (NCBI:txid536)